Protein AF-A0A1Y2DL91-F1 (afdb_monomer)

Structure (mmCIF, N/CA/C/O backbone):
data_AF-A0A1Y2DL91-F1
#
_entry.id   AF-A0A1Y2DL91-F1
#
loop_
_atom_site.group_PDB
_atom_site.id
_atom_site.type_symbol
_atom_site.label_atom_id
_atom_site.label_alt_id
_atom_site.label_comp_id
_atom_site.label_asym_id
_atom_site.label_entity_id
_atom_site.label_seq_id
_atom_site.pdbx_PDB_ins_code
_atom_site.Cartn_x
_atom_site.Cartn_y
_atom_site.Cartn_z
_atom_site.occupancy
_atom_site.B_iso_or_equiv
_atom_site.auth_seq_id
_atom_site.auth_comp_id
_atom_site.auth_asym_id
_atom_site.auth_atom_id
_atom_site.pdbx_PDB_model_num
ATOM 1 N N . ARG A 1 1 ? 2.041 -2.198 21.300 1.00 50.66 1 ARG A N 1
ATOM 2 C CA . ARG A 1 1 ? 2.920 -1.100 20.834 1.00 50.66 1 ARG A CA 1
ATOM 3 C C . ARG A 1 1 ? 2.963 -1.163 19.315 1.00 50.66 1 ARG A C 1
ATOM 5 O O . ARG A 1 1 ? 3.076 -2.269 18.805 1.00 50.66 1 ARG A O 1
ATOM 12 N N . ASN A 1 2 ? 2.816 -0.029 18.627 1.00 57.84 2 ASN A N 1
ATOM 13 C CA . ASN A 1 2 ? 2.826 0.044 17.164 1.00 57.84 2 ASN A CA 1
ATOM 14 C C . ASN A 1 2 ? 4.163 -0.472 16.598 1.00 57.84 2 ASN A C 1
ATOM 16 O O . ASN A 1 2 ? 5.219 0.070 16.926 1.00 57.84 2 ASN A O 1
ATOM 20 N N . ASP A 1 3 ? 4.106 -1.529 15.795 1.00 66.31 3 ASP A N 1
ATOM 21 C CA . ASP A 1 3 ? 5.247 -2.226 15.195 1.00 66.31 3 ASP A CA 1
ATOM 22 C C . ASP A 1 3 ? 5.362 -1.988 13.681 1.00 66.31 3 ASP A C 1
ATOM 24 O O . ASP A 1 3 ? 6.167 -2.651 13.027 1.00 66.31 3 ASP A O 1
ATOM 28 N N . LEU A 1 4 ? 4.593 -1.032 13.141 1.00 67.69 4 LEU A N 1
ATOM 29 C CA . LEU A 1 4 ? 4.659 -0.623 11.740 1.00 67.69 4 LEU A CA 1
ATOM 30 C C . LEU A 1 4 ? 6.054 -0.108 11.388 1.00 67.69 4 LEU A C 1
ATOM 32 O O . LEU A 1 4 ? 6.533 0.891 11.946 1.00 67.69 4 LEU A O 1
ATOM 36 N N . MET A 1 5 ? 6.694 -0.770 10.426 1.00 74.69 5 MET A N 1
ATOM 37 C CA . MET A 1 5 ? 7.968 -0.313 9.890 1.00 74.69 5 MET A CA 1
ATOM 38 C C . MET A 1 5 ? 7.813 1.035 9.172 1.00 74.69 5 MET A C 1
ATOM 40 O O . MET A 1 5 ? 6.926 1.233 8.344 1.00 74.69 5 MET A O 1
ATOM 44 N N . MET A 1 6 ? 8.731 1.968 9.453 1.00 71.00 6 MET A N 1
ATOM 45 C CA . MET A 1 6 ? 8.774 3.284 8.790 1.00 71.00 6 MET A CA 1
ATOM 46 C C . MET A 1 6 ? 8.876 3.155 7.268 1.00 71.00 6 MET A C 1
ATOM 48 O O . MET A 1 6 ? 8.308 3.948 6.527 1.00 71.00 6 MET A O 1
ATOM 52 N N . PHE A 1 7 ? 9.596 2.127 6.832 1.00 74.12 7 PHE A N 1
ATOM 53 C CA . PHE A 1 7 ? 9.902 1.856 5.441 1.00 74.12 7 PHE A CA 1
ATOM 54 C C . PHE A 1 7 ? 8.657 1.531 4.598 1.00 74.12 7 PHE A C 1
ATOM 56 O O . PHE A 1 7 ? 8.636 1.839 3.413 1.00 74.12 7 PHE A O 1
ATOM 63 N N . VAL A 1 8 ? 7.586 1.001 5.207 1.00 71.75 8 VAL A N 1
ATOM 64 C CA . VAL A 1 8 ? 6.338 0.657 4.496 1.00 71.75 8 VAL A CA 1
ATOM 65 C C . VAL A 1 8 ? 5.696 1.895 3.854 1.00 71.75 8 VAL A C 1
ATOM 67 O O . VAL A 1 8 ? 5.124 1.809 2.773 1.00 71.75 8 VAL A O 1
ATOM 70 N N . GLY A 1 9 ? 5.871 3.080 4.455 1.00 76.06 9 GLY A N 1
ATOM 71 C CA . GLY A 1 9 ? 5.400 4.347 3.882 1.00 76.06 9 GLY A CA 1
ATOM 72 C C . GLY A 1 9 ? 6.122 4.776 2.599 1.00 76.06 9 GLY A C 1
ATOM 73 O O . GLY A 1 9 ? 5.646 5.680 1.921 1.00 76.06 9 GLY A O 1
ATOM 74 N N . TYR A 1 10 ? 7.243 4.134 2.261 1.00 85.38 10 TYR A N 1
ATOM 75 C CA . TYR A 1 10 ? 8.046 4.416 1.071 1.00 85.38 10 TYR A CA 1
ATOM 76 C C . TYR A 1 10 ? 7.893 3.350 -0.027 1.00 85.38 10 TYR A C 1
ATOM 78 O O . TYR A 1 10 ? 8.549 3.463 -1.058 1.00 85.38 10 TYR A O 1
ATOM 86 N N . LEU A 1 11 ? 7.041 2.328 0.145 1.00 83.94 11 LEU A N 1
ATOM 87 C CA . LEU A 1 11 ? 6.880 1.265 -0.861 1.00 83.94 11 LEU A CA 1
ATOM 88 C C . LEU A 1 11 ? 6.497 1.815 -2.241 1.00 83.94 11 LEU A C 1
ATOM 90 O O . LEU A 1 11 ? 7.082 1.405 -3.239 1.00 83.94 11 LEU A O 1
ATOM 94 N N . GLU A 1 12 ? 5.600 2.802 -2.297 1.00 84.44 12 GLU A N 1
ATOM 95 C CA . GLU A 1 12 ? 5.218 3.447 -3.561 1.00 84.44 12 GLU A CA 1
ATOM 96 C C . GLU A 1 12 ? 6.397 4.139 -4.253 1.00 84.44 12 GLU A C 1
ATOM 98 O O . GLU A 1 12 ? 6.516 4.082 -5.474 1.00 84.44 12 GLU A O 1
ATOM 103 N N . PHE A 1 13 ? 7.302 4.747 -3.478 1.00 88.62 13 PHE A N 1
ATOM 104 C CA . PHE A 1 13 ? 8.508 5.360 -4.025 1.00 88.62 13 PHE A CA 1
ATOM 105 C C . PHE A 1 13 ? 9.402 4.309 -4.680 1.00 88.62 13 PHE A C 1
ATOM 107 O O . PHE A 1 13 ? 9.830 4.505 -5.811 1.00 88.62 13 PHE A O 1
ATOM 114 N N . PHE A 1 14 ? 9.648 3.183 -4.002 1.00 89.12 14 PHE A N 1
ATOM 115 C CA . PHE A 1 14 ? 10.497 2.121 -4.546 1.00 89.12 14 PHE A CA 1
ATOM 116 C C . PHE A 1 14 ? 9.890 1.452 -5.776 1.00 89.12 14 PHE A C 1
ATOM 118 O O . PHE A 1 14 ? 10.625 1.114 -6.698 1.00 89.12 14 PHE A O 1
ATOM 125 N N . HIS A 1 15 ? 8.566 1.309 -5.820 1.00 85.88 15 HIS A N 1
ATOM 126 C CA . HIS A 1 15 ? 7.869 0.817 -7.006 1.00 85.88 15 HIS A CA 1
ATOM 127 C C . HIS A 1 15 ? 8.008 1.766 -8.195 1.00 85.88 15 HIS A C 1
ATOM 129 O O . HIS A 1 15 ? 8.276 1.312 -9.300 1.00 85.88 15 HIS A O 1
ATOM 135 N N . ALA A 1 16 ? 7.902 3.078 -7.967 1.00 88.94 16 ALA A N 1
ATOM 136 C CA . ALA A 1 16 ? 8.029 4.085 -9.018 1.00 88.94 16 ALA A CA 1
ATOM 137 C C . ALA A 1 16 ? 9.451 4.196 -9.611 1.00 88.94 16 ALA A C 1
ATOM 139 O O . ALA A 1 16 ? 9.656 4.910 -10.595 1.00 88.94 16 ALA A O 1
ATOM 140 N N . LEU A 1 17 ? 10.449 3.505 -9.044 1.00 88.50 17 LEU A N 1
ATOM 141 C CA . LEU A 1 17 ? 11.809 3.463 -9.593 1.00 88.50 17 LEU A CA 1
ATOM 142 C C . LEU A 1 17 ? 11.937 2.586 -10.848 1.00 88.50 17 LEU A C 1
ATOM 144 O O . LEU A 1 17 ? 13.013 2.539 -11.443 1.00 88.50 17 LEU A O 1
ATOM 148 N N . ASP A 1 18 ? 10.858 1.936 -11.284 1.00 86.75 18 ASP A N 1
ATOM 149 C CA . ASP A 1 18 ? 10.764 1.282 -12.592 1.00 86.75 18 ASP A CA 1
ATOM 150 C C . ASP A 1 18 ? 10.668 2.277 -13.767 1.00 86.75 18 ASP A C 1
ATOM 152 O O . ASP A 1 18 ? 10.756 1.877 -14.927 1.00 86.75 18 ASP A O 1
ATOM 156 N N . PHE A 1 19 ? 10.570 3.583 -13.481 1.00 87.62 19 PHE A N 1
ATOM 157 C CA . PHE A 1 19 ? 10.549 4.678 -14.458 1.00 87.62 19 PHE A CA 1
ATOM 158 C C . PHE A 1 19 ? 11.508 4.516 -15.642 1.00 87.62 19 PHE A C 1
ATOM 160 O O . PHE A 1 19 ? 11.059 4.630 -16.787 1.00 87.62 19 PHE A O 1
ATOM 167 N N . PRO A 1 20 ? 12.804 4.215 -15.441 1.00 84.38 20 PRO A N 1
ATOM 168 C CA . PRO A 1 20 ? 13.727 4.085 -16.560 1.00 84.38 20 PRO A CA 1
ATOM 169 C C . PRO A 1 20 ? 13.371 2.909 -17.486 1.00 84.38 20 PRO A C 1
ATOM 171 O O . PRO A 1 20 ? 13.605 3.003 -18.689 1.00 84.38 20 PRO A O 1
ATOM 174 N N . ALA A 1 21 ? 12.781 1.834 -16.947 1.00 82.81 21 ALA A N 1
ATOM 175 C CA . ALA A 1 21 ? 12.357 0.659 -17.708 1.00 82.81 21 ALA A CA 1
ATOM 176 C C . ALA A 1 21 ? 11.058 0.880 -18.496 1.00 82.81 21 ALA A C 1
ATOM 178 O O . ALA A 1 21 ? 10.844 0.207 -19.501 1.00 82.81 21 ALA A O 1
ATOM 179 N N . ASN A 1 22 ? 10.221 1.834 -18.088 1.00 84.69 22 ASN A N 1
ATOM 180 C CA . ASN A 1 22 ? 8.987 2.154 -18.809 1.00 84.69 22 ASN A CA 1
ATOM 181 C C . ASN A 1 22 ? 9.158 3.354 -19.762 1.00 84.69 22 ASN A C 1
ATOM 183 O O . ASN A 1 22 ? 8.471 3.431 -20.777 1.00 84.69 22 ASN A O 1
ATOM 187 N N . VAL A 1 23 ? 10.082 4.283 -19.476 1.00 84.25 23 VAL A N 1
ATOM 188 C CA . VAL A 1 23 ? 10.239 5.539 -20.242 1.00 84.25 23 VAL A CA 1
ATOM 189 C C . VAL A 1 23 ? 11.463 5.552 -21.155 1.00 84.25 23 VAL A C 1
ATOM 191 O O . VAL A 1 23 ? 11.404 6.126 -22.240 1.00 84.25 23 VAL A O 1
ATOM 194 N N . TRP A 1 24 ? 12.570 4.927 -20.750 1.00 83.31 24 TRP A N 1
ATOM 195 C CA . TRP A 1 24 ? 13.844 4.972 -21.484 1.00 83.31 24 TRP A CA 1
ATOM 196 C C . TRP A 1 24 ? 14.298 3.607 -22.002 1.00 83.31 24 TRP A C 1
ATOM 198 O O . TRP A 1 24 ? 15.481 3.405 -22.288 1.00 83.31 24 TRP A O 1
ATOM 208 N N . ASN A 1 25 ? 13.356 2.680 -22.160 1.00 79.06 25 ASN A N 1
ATOM 209 C CA . ASN A 1 25 ? 13.591 1.341 -22.691 1.00 79.06 25 ASN A CA 1
ATOM 210 C C . ASN A 1 25 ? 13.655 1.346 -24.228 1.00 79.06 25 ASN A C 1
ATOM 212 O O . ASN A 1 25 ? 12.879 0.695 -24.925 1.00 79.06 25 ASN A O 1
ATOM 216 N N . GLU A 1 26 ? 14.578 2.153 -24.747 1.00 81.62 26 GLU A N 1
ATOM 217 C CA . GLU A 1 26 ? 15.001 2.155 -26.146 1.00 81.62 26 GLU A CA 1
ATOM 218 C C . GLU A 1 26 ? 16.089 1.089 -26.331 1.00 81.62 26 GLU A C 1
ATOM 220 O O . GLU A 1 26 ? 16.921 0.896 -25.446 1.00 81.62 26 GLU A O 1
ATOM 225 N N . VAL A 1 27 ? 16.117 0.402 -27.477 1.00 78.25 27 VAL A N 1
ATOM 226 C CA . VAL A 1 27 ? 17.172 -0.574 -27.793 1.00 78.25 27 VAL A CA 1
ATOM 227 C C . VAL A 1 27 ? 18.174 0.064 -28.763 1.00 78.25 27 VAL A C 1
ATOM 229 O O . VAL A 1 27 ? 17.764 0.473 -29.849 1.00 78.25 27 VAL A O 1
ATOM 232 N N . PRO A 1 28 ? 19.479 0.123 -28.433 1.00 80.00 28 PRO A N 1
ATOM 233 C CA . PRO A 1 28 ? 20.113 -0.330 -27.190 1.00 80.00 28 PRO A CA 1
ATOM 234 C C . PRO A 1 28 ? 19.866 0.617 -26.002 1.00 80.00 28 PRO A C 1
ATOM 236 O O . PRO A 1 28 ? 19.864 1.839 -26.155 1.00 80.00 28 PRO A O 1
ATOM 239 N N . VAL A 1 29 ? 19.737 0.046 -24.798 1.00 83.50 29 VAL A N 1
ATOM 240 C CA . VAL A 1 29 ? 19.454 0.813 -23.574 1.00 83.50 29 VAL A CA 1
ATOM 241 C C . VAL A 1 29 ? 20.620 1.748 -23.254 1.00 83.50 29 VAL A C 1
ATOM 243 O O . VAL A 1 29 ? 21.780 1.333 -23.174 1.00 83.50 29 VAL A O 1
ATOM 246 N N . LYS A 1 30 ? 20.314 3.029 -23.029 1.00 87.88 30 LYS A N 1
ATOM 247 C CA . LYS A 1 30 ? 21.313 4.044 -22.662 1.00 87.88 30 LYS A CA 1
ATOM 248 C C . LYS A 1 30 ? 21.962 3.676 -21.321 1.00 87.88 30 LYS A C 1
ATOM 250 O O . LYS A 1 30 ? 21.273 3.318 -20.369 1.00 87.88 30 LYS A O 1
ATOM 255 N N . LYS A 1 31 ? 23.290 3.821 -21.205 1.00 88.62 31 LYS A N 1
ATOM 256 C CA . LYS A 1 31 ? 24.060 3.413 -20.005 1.00 88.62 31 LYS A CA 1
ATOM 257 C C . LYS A 1 31 ? 23.535 4.023 -18.698 1.00 88.62 31 LYS A C 1
ATOM 259 O O . LYS A 1 31 ? 23.500 3.341 -17.679 1.00 88.62 31 LYS A O 1
ATOM 264 N N . PHE A 1 32 ? 23.108 5.288 -18.722 1.00 90.44 32 PHE A N 1
ATOM 265 C CA . PHE A 1 32 ? 22.547 5.934 -17.531 1.00 90.44 32 PHE A CA 1
ATOM 266 C C . PHE A 1 32 ? 21.192 5.324 -17.131 1.00 90.44 32 PHE A C 1
ATOM 268 O O . PHE A 1 32 ? 20.949 5.119 -15.946 1.00 90.44 32 PHE A O 1
ATOM 275 N N . ALA A 1 33 ? 20.335 4.983 -18.103 1.00 88.88 33 ALA A N 1
ATOM 276 C CA . ALA A 1 33 ? 19.049 4.339 -17.849 1.00 88.88 33 ALA A CA 1
ATOM 277 C C . ALA A 1 33 ? 19.273 2.947 -17.256 1.00 88.88 33 ALA A C 1
ATOM 279 O O . ALA A 1 33 ? 18.687 2.621 -16.233 1.00 88.88 33 ALA A O 1
ATOM 280 N N . MET A 1 34 ? 20.223 2.189 -17.809 1.00 89.25 34 MET A N 1
ATOM 281 C CA . MET A 1 34 ? 20.638 0.894 -17.271 1.00 89.25 34 MET A CA 1
ATOM 282 C C . MET A 1 34 ? 21.079 0.982 -15.803 1.00 89.25 34 MET A C 1
ATOM 284 O O . MET A 1 34 ? 20.626 0.186 -14.985 1.00 89.25 34 MET A O 1
ATOM 288 N N . ALA A 1 35 ? 21.909 1.968 -15.441 1.00 92.06 35 ALA A N 1
ATOM 289 C CA . ALA A 1 35 ? 22.320 2.169 -14.051 1.00 92.06 35 ALA A CA 1
ATOM 290 C C . ALA A 1 35 ? 21.116 2.435 -13.127 1.00 92.06 35 ALA A C 1
ATOM 292 O O . ALA A 1 35 ? 21.018 1.841 -12.053 1.00 92.06 35 ALA A O 1
ATOM 293 N N . LEU A 1 36 ? 20.167 3.270 -13.563 1.00 91.94 36 LEU A N 1
ATOM 294 C CA . LEU A 1 36 ? 18.947 3.549 -12.803 1.00 91.94 36 LEU A CA 1
ATOM 295 C C 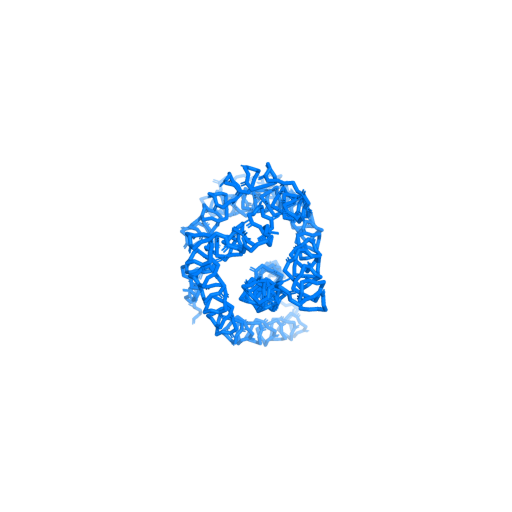. LEU A 1 36 ? 18.029 2.322 -12.690 1.00 91.94 36 LEU A C 1
ATOM 297 O O . LEU A 1 36 ? 17.447 2.115 -11.632 1.00 91.94 36 LEU A O 1
ATOM 301 N N . MET A 1 37 ? 17.935 1.485 -13.726 1.00 91.31 37 MET A N 1
ATOM 302 C CA . MET A 1 37 ? 17.151 0.239 -13.708 1.00 91.31 37 MET A CA 1
ATOM 303 C C . MET A 1 37 ? 17.716 -0.766 -12.707 1.00 91.31 37 MET A C 1
ATOM 305 O O . MET A 1 37 ? 16.958 -1.376 -11.958 1.00 91.31 37 MET A O 1
ATOM 309 N N . ILE A 1 38 ? 19.046 -0.910 -12.653 1.00 93.31 38 ILE A N 1
ATOM 310 C CA . ILE A 1 38 ? 19.711 -1.784 -11.676 1.00 93.31 38 ILE A CA 1
ATOM 311 C C . ILE A 1 38 ? 19.387 -1.314 -10.259 1.00 93.31 38 ILE A C 1
ATOM 313 O O . ILE A 1 38 ? 18.956 -2.112 -9.427 1.00 93.31 38 ILE A O 1
ATOM 317 N N . VAL A 1 39 ? 19.564 -0.018 -9.988 1.00 93.69 39 VAL A N 1
ATOM 318 C CA . VAL A 1 39 ? 19.304 0.555 -8.662 1.00 93.69 39 VAL A CA 1
ATOM 319 C C . VAL A 1 39 ? 17.824 0.434 -8.302 1.00 93.69 39 VAL A C 1
ATOM 321 O O . VAL A 1 39 ? 17.498 -0.095 -7.242 1.00 93.69 39 VAL A O 1
ATOM 324 N N . GLY A 1 40 ? 16.929 0.864 -9.191 1.00 91.50 40 GLY A N 1
ATOM 325 C CA . GLY A 1 40 ? 15.486 0.847 -8.975 1.00 91.50 40 GLY A CA 1
ATOM 326 C C . GLY A 1 40 ? 14.935 -0.557 -8.770 1.00 91.50 40 GLY A C 1
ATOM 327 O O . GLY A 1 40 ? 14.266 -0.814 -7.771 1.00 91.50 40 GLY A O 1
ATOM 328 N N . GLY A 1 41 ? 15.294 -1.494 -9.650 1.00 91.62 41 GLY A N 1
ATOM 329 C CA . GLY A 1 41 ? 14.854 -2.882 -9.546 1.00 91.62 41 GLY A CA 1
ATOM 330 C C . GLY A 1 41 ? 15.369 -3.576 -8.284 1.00 91.62 41 GLY A C 1
ATOM 331 O O . GLY A 1 41 ? 14.609 -4.268 -7.607 1.00 91.62 41 GLY A O 1
ATOM 332 N N . THR A 1 42 ? 16.627 -3.330 -7.905 1.00 93.94 42 THR A N 1
ATOM 333 C CA . THR A 1 42 ? 17.202 -3.876 -6.663 1.00 93.94 42 THR A CA 1
ATOM 334 C C . THR A 1 42 ? 16.501 -3.312 -5.429 1.00 93.94 42 THR A C 1
ATOM 336 O O . THR A 1 42 ? 16.159 -4.064 -4.515 1.00 93.94 42 THR A O 1
ATOM 339 N N . LEU A 1 43 ? 16.251 -1.999 -5.400 1.00 93.69 43 LEU A N 1
ATOM 340 C CA . LEU A 1 43 ? 15.545 -1.356 -4.296 1.00 93.69 43 LEU A CA 1
ATOM 341 C C . LEU A 1 43 ? 14.093 -1.832 -4.190 1.00 93.69 43 LEU A C 1
ATOM 343 O O . LEU A 1 43 ? 13.638 -2.072 -3.077 1.00 93.69 43 LEU A O 1
ATOM 347 N N . ALA A 1 44 ? 13.392 -2.038 -5.308 1.00 91.94 44 ALA A N 1
ATOM 348 C CA . ALA A 1 44 ? 12.035 -2.587 -5.318 1.00 91.94 44 ALA A CA 1
ATOM 349 C C . ALA A 1 44 ? 11.985 -4.014 -4.740 1.00 91.94 44 ALA A C 1
ATOM 351 O O . ALA A 1 44 ? 11.133 -4.317 -3.900 1.00 91.94 44 ALA A O 1
ATOM 352 N N . ILE A 1 45 ? 12.937 -4.879 -5.106 1.00 93.44 45 ILE A N 1
ATOM 353 C CA . ILE A 1 45 ? 13.033 -6.241 -4.554 1.00 93.44 45 ILE A CA 1
ATOM 354 C C . ILE A 1 45 ? 13.368 -6.198 -3.059 1.00 93.44 45 ILE A C 1
ATOM 356 O O . ILE A 1 45 ? 12.719 -6.873 -2.260 1.00 93.44 45 ILE A O 1
ATOM 360 N N . LEU A 1 46 ? 14.341 -5.377 -2.650 1.00 93.44 46 LEU A N 1
ATOM 361 C CA . LEU A 1 46 ? 14.700 -5.218 -1.239 1.00 93.44 46 LEU A CA 1
ATOM 362 C C . LEU A 1 46 ? 13.511 -4.703 -0.419 1.00 93.44 46 LEU A C 1
ATOM 364 O O . LEU A 1 46 ? 13.229 -5.214 0.666 1.00 93.44 46 LEU A O 1
ATOM 368 N N . ALA A 1 47 ? 12.794 -3.719 -0.959 1.00 91.00 47 ALA A N 1
ATOM 369 C CA . ALA A 1 47 ? 11.603 -3.158 -0.351 1.00 91.00 47 ALA A CA 1
ATOM 370 C C . ALA A 1 47 ? 10.507 -4.211 -0.166 1.00 91.00 47 ALA A C 1
ATOM 372 O O . ALA A 1 47 ? 9.899 -4.295 0.901 1.00 91.00 47 ALA A O 1
ATOM 373 N N . SER A 1 48 ? 10.328 -5.066 -1.170 1.00 92.44 48 SER A N 1
ATOM 374 C CA . SER A 1 48 ? 9.401 -6.195 -1.129 1.00 92.44 48 SER A CA 1
ATOM 375 C C . SER A 1 48 ? 9.777 -7.196 -0.039 1.00 92.44 48 SER A C 1
ATOM 377 O O . SER A 1 48 ? 8.923 -7.608 0.741 1.00 92.44 48 SER A O 1
ATOM 379 N N . CYS A 1 49 ? 11.062 -7.541 0.094 1.00 92.50 49 CYS A N 1
ATOM 380 C CA . CYS A 1 49 ? 11.539 -8.400 1.180 1.00 92.50 49 CYS A CA 1
ATOM 381 C C . CYS A 1 49 ? 11.200 -7.817 2.559 1.00 92.50 49 CYS A C 1
ATOM 383 O O . CYS A 1 49 ? 10.737 -8.544 3.439 1.00 92.50 49 CYS A O 1
ATOM 385 N N . LEU A 1 50 ? 11.387 -6.508 2.749 1.00 91.06 50 LEU A N 1
ATOM 386 C CA . LEU A 1 50 ? 11.015 -5.831 3.993 1.00 91.06 50 LEU A CA 1
ATOM 387 C C . LEU A 1 50 ? 9.498 -5.836 4.222 1.00 91.06 50 LEU A C 1
ATOM 389 O O . LEU A 1 50 ? 9.071 -6.071 5.353 1.00 91.06 50 LEU A O 1
ATOM 393 N N . ALA A 1 51 ? 8.696 -5.664 3.167 1.00 90.56 51 ALA A N 1
ATOM 394 C CA . ALA A 1 51 ? 7.243 -5.800 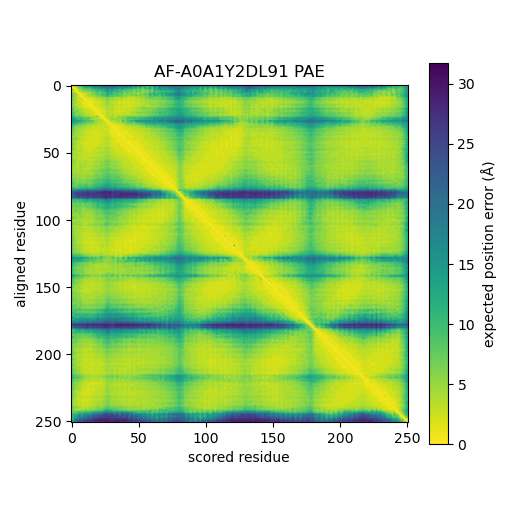3.236 1.00 90.56 51 ALA A CA 1
ATOM 395 C C . ALA A 1 51 ? 6.838 -7.208 3.702 1.00 90.56 51 ALA A C 1
ATOM 397 O O . ALA A 1 51 ? 6.046 -7.337 4.626 1.00 90.56 51 ALA A O 1
ATOM 398 N N . PHE A 1 52 ? 7.459 -8.279 3.194 1.00 92.31 52 PHE A N 1
ATOM 399 C CA . PHE A 1 52 ? 7.185 -9.643 3.678 1.00 92.31 52 PHE A CA 1
ATOM 400 C C . PHE A 1 52 ? 7.584 -9.869 5.144 1.00 92.31 52 PHE A C 1
ATOM 402 O O . PHE A 1 52 ? 6.965 -10.676 5.848 1.00 92.31 52 PHE A O 1
ATOM 409 N N . VAL A 1 53 ? 8.598 -9.160 5.644 1.00 91.00 53 VAL A N 1
ATOM 410 C CA . VAL A 1 53 ? 8.925 -9.183 7.075 1.00 91.00 53 VAL A CA 1
ATOM 411 C C . VAL A 1 53 ? 7.847 -8.460 7.891 1.00 91.00 53 VAL A C 1
ATOM 413 O O . VAL A 1 53 ? 7.451 -8.985 8.938 1.00 91.00 53 VAL A O 1
ATOM 416 N N . ASP A 1 54 ? 7.350 -7.303 7.435 1.00 89.44 54 ASP A N 1
ATOM 417 C CA . ASP A 1 54 ? 6.234 -6.600 8.093 1.00 89.44 54 ASP A CA 1
ATOM 418 C C . ASP A 1 54 ? 4.940 -7.423 8.034 1.00 89.44 54 ASP A C 1
ATOM 420 O O . ASP A 1 54 ? 4.298 -7.593 9.068 1.00 89.44 54 ASP A O 1
ATOM 424 N N . LEU A 1 55 ? 4.661 -8.096 6.911 1.00 90.75 55 LEU A N 1
ATOM 425 C CA . LEU A 1 55 ? 3.550 -9.036 6.735 1.00 90.75 55 LEU A CA 1
ATOM 426 C C . LEU A 1 55 ? 3.529 -10.103 7.831 1.00 90.75 55 LEU A C 1
ATOM 428 O O . LEU A 1 55 ? 2.485 -10.441 8.389 1.00 90.75 55 LEU A O 1
ATOM 432 N N . ARG A 1 56 ? 4.697 -10.658 8.172 1.00 90.69 56 ARG A N 1
ATOM 433 C CA . ARG A 1 56 ? 4.796 -11.680 9.220 1.00 90.69 56 ARG A CA 1
ATOM 434 C C . ARG A 1 56 ? 4.469 -11.108 10.603 1.00 90.69 56 ARG A C 1
ATOM 436 O O . ARG A 1 56 ? 3.894 -11.816 11.435 1.00 90.69 56 ARG A O 1
ATOM 443 N N . ARG A 1 57 ? 4.824 -9.845 10.859 1.00 89.06 57 ARG A N 1
ATOM 444 C CA . ARG A 1 57 ? 4.514 -9.136 12.113 1.00 89.06 57 ARG A CA 1
ATOM 445 C C . ARG A 1 57 ? 3.033 -8.781 12.186 1.00 89.06 57 ARG A C 1
ATOM 447 O O . ARG A 1 57 ? 2.382 -9.130 13.172 1.00 89.06 57 ARG A O 1
ATOM 454 N N . SER A 1 58 ? 2.488 -8.205 11.119 1.00 88.44 58 SER A N 1
ATOM 455 C CA . SER A 1 58 ? 1.075 -7.844 11.030 1.00 88.44 58 SER A CA 1
ATOM 456 C C . SER A 1 58 ? 0.175 -9.077 11.109 1.00 88.44 58 SER A C 1
ATOM 458 O O . SER A 1 58 ? -0.824 -9.077 11.827 1.00 88.44 58 SER A O 1
ATOM 460 N N . TRP A 1 59 ? 0.590 -10.209 10.536 1.00 90.31 59 TRP A N 1
ATOM 461 C CA . TRP A 1 59 ? -0.119 -11.479 10.702 1.00 90.31 59 TRP A CA 1
ATOM 462 C C . TRP A 1 59 ? -0.171 -11.966 12.156 1.00 90.31 59 TRP A C 1
ATOM 464 O O . TRP A 1 59 ? -1.192 -12.496 12.605 1.00 90.31 59 TRP A O 1
ATOM 474 N N . ARG A 1 60 ? 0.904 -11.768 12.932 1.00 90.38 60 ARG A N 1
ATOM 475 C CA . ARG A 1 60 ? 0.896 -12.078 14.370 1.00 90.38 60 ARG A CA 1
ATOM 476 C C . ARG A 1 60 ? -0.103 -11.190 15.110 1.00 90.38 60 ARG A C 1
ATOM 478 O O . ARG A 1 60 ? -0.845 -11.692 15.950 1.00 90.38 60 ARG A O 1
ATOM 485 N N . ASN A 1 61 ? -0.168 -9.906 14.770 1.00 89.19 61 ASN A N 1
ATOM 486 C CA . ASN A 1 61 ? -1.141 -8.984 15.352 1.00 89.19 61 ASN A CA 1
ATOM 487 C C . ASN A 1 61 ? -2.580 -9.375 14.998 1.00 89.19 61 ASN A C 1
ATOM 489 O O . ASN A 1 61 ? -3.432 -9.381 15.882 1.00 89.19 61 ASN A O 1
ATOM 493 N N . VAL A 1 62 ? -2.839 -9.790 13.754 1.00 90.00 62 VAL A N 1
ATOM 494 C CA . VAL A 1 62 ? -4.146 -10.317 13.329 1.00 90.00 62 VAL A CA 1
ATOM 495 C C . VAL A 1 62 ? -4.554 -11.533 14.160 1.00 90.00 62 VAL A C 1
ATOM 497 O O . VAL A 1 62 ? -5.710 -11.620 14.573 1.00 90.00 62 VAL A O 1
ATOM 500 N N . ARG A 1 63 ? -3.632 -12.465 14.438 1.00 92.06 63 ARG A N 1
ATOM 501 C CA . ARG A 1 63 ? -3.914 -13.628 15.301 1.00 92.06 63 ARG A CA 1
ATOM 502 C C . ARG A 1 63 ? -4.296 -13.201 16.715 1.00 92.06 63 ARG A C 1
ATOM 504 O O . ARG A 1 63 ? -5.361 -13.591 17.181 1.00 92.06 63 ARG A O 1
ATOM 511 N N . LEU A 1 64 ? -3.504 -12.321 17.329 1.00 89.44 64 LEU A N 1
ATOM 512 C CA . LEU A 1 64 ? -3.788 -11.791 18.667 1.00 89.44 64 LEU A CA 1
ATOM 513 C C . LEU A 1 64 ? -5.147 -11.075 18.728 1.00 89.44 64 LEU A C 1
ATOM 515 O O . LEU A 1 64 ? -5.922 -11.289 19.652 1.00 89.44 64 LEU A O 1
ATOM 519 N N . LEU A 1 65 ? -5.476 -10.267 17.716 1.00 88.94 65 LEU A N 1
ATOM 520 C CA . LEU A 1 65 ? -6.760 -9.564 17.647 1.00 88.94 65 LEU A CA 1
ATOM 521 C C . LEU A 1 65 ? -7.939 -10.528 17.465 1.00 88.94 65 LEU A C 1
ATOM 523 O O . LEU A 1 65 ? -9.027 -10.270 17.979 1.00 88.94 65 LEU A O 1
ATOM 527 N N . ARG A 1 66 ? -7.746 -11.646 16.755 1.00 91.38 66 ARG A N 1
ATOM 528 C CA . ARG A 1 66 ? -8.765 -12.701 16.630 1.00 91.38 66 ARG A CA 1
ATOM 529 C C . ARG A 1 66 ? -8.977 -13.450 17.943 1.00 91.38 66 ARG A C 1
ATOM 531 O O . ARG A 1 66 ? -10.128 -13.731 18.272 1.00 91.38 66 ARG A O 1
ATOM 538 N N . GLU A 1 67 ? -7.910 -13.742 18.679 1.00 91.19 67 GLU A N 1
ATOM 539 C CA . GLU A 1 67 ? -7.975 -14.364 20.009 1.00 91.19 67 GLU A CA 1
ATOM 540 C C . GLU A 1 67 ? -8.698 -13.453 21.007 1.00 91.19 67 GLU A C 1
ATOM 542 O O . GLU A 1 67 ? -9.667 -13.875 21.637 1.00 91.19 67 GLU A O 1
ATOM 547 N N . GLU A 1 68 ? -8.322 -12.172 21.064 1.00 88.50 68 GLU A N 1
ATOM 548 C CA . GLU A 1 68 ? -9.010 -11.162 21.874 1.00 88.50 68 GLU A CA 1
ATOM 549 C C . GLU A 1 68 ? -10.496 -11.068 21.502 1.00 88.50 68 GLU A C 1
ATOM 551 O O . GLU A 1 68 ? -11.370 -11.023 22.366 1.00 88.50 68 GLU A O 1
ATOM 556 N N . ARG A 1 69 ? -10.822 -11.117 20.206 1.00 88.88 69 ARG A N 1
ATOM 557 C CA . ARG A 1 69 ? -12.216 -11.097 19.757 1.00 88.88 69 ARG A CA 1
ATOM 558 C C . ARG A 1 69 ? -13.003 -12.319 20.213 1.00 88.88 69 ARG A C 1
ATOM 560 O O . ARG A 1 69 ? -14.187 -12.187 20.532 1.00 88.88 69 ARG A O 1
ATOM 567 N N . ALA A 1 70 ? -12.388 -13.498 20.181 1.00 89.56 70 ALA A N 1
ATOM 568 C CA . ALA A 1 70 ? -13.008 -14.726 20.657 1.00 89.56 70 ALA A CA 1
ATOM 569 C C . ALA A 1 70 ? -13.267 -14.647 22.167 1.00 89.56 70 ALA A C 1
ATOM 571 O O . ALA A 1 70 ? -14.377 -14.951 22.603 1.00 89.56 70 ALA A O 1
ATOM 572 N N . PHE A 1 71 ? -12.297 -14.136 22.931 1.00 88.44 71 PHE A N 1
ATOM 573 C CA . PHE A 1 71 ? -12.441 -13.875 24.361 1.00 88.44 71 PHE A CA 1
ATOM 574 C C . PHE A 1 71 ? -13.585 -12.892 24.651 1.00 88.44 71 PHE A C 1
ATOM 576 O O . PHE A 1 71 ? -14.508 -13.228 25.387 1.00 88.44 71 PHE A O 1
ATOM 583 N N . LEU A 1 72 ? -13.607 -11.728 23.989 1.00 85.62 72 LEU A N 1
ATOM 584 C CA . LEU A 1 72 ? -14.669 -10.728 24.157 1.00 85.62 72 LEU A CA 1
ATOM 585 C C . LEU A 1 72 ? -16.056 -11.285 23.809 1.00 85.62 72 LEU A C 1
ATOM 587 O O . LEU A 1 72 ? -17.032 -10.980 24.486 1.00 85.62 72 LEU A O 1
ATOM 591 N N . ARG A 1 73 ? -16.168 -12.114 22.761 1.00 86.94 73 ARG A N 1
ATOM 592 C CA . ARG A 1 73 ? -17.434 -12.781 22.407 1.00 86.94 73 ARG A CA 1
ATOM 593 C C . ARG A 1 73 ? -17.885 -13.767 23.479 1.00 86.94 73 ARG A C 1
ATOM 595 O O . ARG A 1 73 ? -19.071 -13.794 23.791 1.00 86.94 73 ARG A O 1
ATOM 602 N N . ALA A 1 74 ? -16.961 -14.558 24.019 1.00 87.62 74 ALA A N 1
ATOM 603 C CA . ALA A 1 74 ? -17.265 -15.499 25.088 1.00 87.62 74 ALA A CA 1
ATOM 604 C C . ALA A 1 74 ? -17.709 -14.769 26.364 1.00 87.62 74 ALA A C 1
ATOM 606 O O . ALA A 1 74 ? -18.659 -15.205 27.004 1.00 87.62 74 ALA A O 1
ATOM 607 N N . GLU A 1 75 ? -17.076 -13.643 26.695 1.00 85.19 75 GLU A N 1
ATOM 608 C CA . GLU A 1 75 ? -17.407 -12.860 27.888 1.00 85.19 75 GLU A CA 1
ATOM 609 C C . GLU A 1 75 ? -18.764 -12.154 27.771 1.00 85.19 75 GLU A C 1
ATOM 611 O O . GLU A 1 75 ? -19.558 -12.177 28.712 1.00 85.19 75 GLU A O 1
ATOM 616 N N . ILE A 1 76 ? -19.079 -11.604 26.589 1.00 82.12 76 ILE A N 1
ATOM 617 C CA . ILE A 1 76 ? -20.410 -11.050 26.280 1.00 82.12 76 ILE A CA 1
ATOM 618 C C . ILE A 1 76 ? -21.487 -12.135 26.402 1.00 82.12 76 ILE A C 1
ATOM 620 O O . ILE A 1 76 ? -22.556 -11.868 26.935 1.00 82.12 76 ILE A O 1
ATOM 624 N N . ALA A 1 77 ? -21.212 -13.356 25.931 1.00 83.50 77 ALA A N 1
ATOM 625 C CA . ALA A 1 77 ? -22.166 -14.462 26.007 1.00 83.50 77 ALA A CA 1
ATOM 626 C C . ALA A 1 77 ? -22.375 -14.987 27.439 1.00 83.50 77 ALA A C 1
ATOM 628 O O . ALA A 1 77 ? -23.462 -15.455 27.757 1.00 83.50 77 ALA A O 1
ATOM 629 N N . ARG A 1 78 ? -21.350 -14.922 28.301 1.00 82.25 78 ARG A N 1
ATOM 630 C CA . ARG A 1 78 ? -21.443 -15.342 29.712 1.00 82.25 78 ARG A CA 1
ATOM 631 C C . ARG A 1 78 ? -22.112 -14.312 30.608 1.00 82.25 78 ARG A C 1
ATOM 633 O O . ARG A 1 78 ? -22.578 -14.664 31.689 1.00 82.25 78 ARG A O 1
ATOM 640 N N . THR A 1 79 ? -22.119 -13.050 30.199 1.00 71.69 79 THR A N 1
ATOM 641 C CA . THR A 1 79 ? -22.492 -11.967 31.093 1.00 71.69 79 THR A CA 1
ATOM 642 C C . THR A 1 79 ? -23.858 -11.373 30.762 1.00 71.69 79 THR A C 1
ATOM 644 O O . THR A 1 79 ? -23.984 -10.566 29.849 1.00 71.69 79 THR A O 1
ATOM 647 N N . GLU A 1 80 ? -24.860 -11.662 31.598 1.00 60.75 80 GLU A N 1
ATOM 648 C CA . GLU A 1 80 ? -26.145 -10.936 31.611 1.00 60.75 80 GLU A CA 1
ATOM 649 C C . GLU A 1 80 ? -26.082 -9.594 32.381 1.00 60.75 80 GLU A C 1
ATOM 651 O O . GLU A 1 80 ? -26.983 -8.770 32.253 1.00 60.75 80 GLU A O 1
ATOM 656 N N . ARG A 1 81 ? -25.035 -9.357 33.200 1.00 52.34 81 ARG A N 1
ATOM 657 C CA . ARG A 1 81 ? -25.009 -8.308 34.254 1.00 52.34 81 ARG A CA 1
ATOM 658 C C . ARG A 1 81 ? -23.982 -7.168 34.116 1.00 52.34 81 ARG A C 1
ATOM 660 O O . ARG A 1 81 ? -24.098 -6.179 34.834 1.00 52.34 81 ARG A O 1
ATOM 667 N N . LEU A 1 82 ? -22.980 -7.262 33.242 1.00 55.22 82 LEU A N 1
ATOM 668 C CA . LEU A 1 82 ? -22.074 -6.143 32.933 1.00 55.22 82 LEU A CA 1
ATOM 669 C C . LEU A 1 82 ? -22.844 -5.113 32.099 1.00 55.22 82 LEU A C 1
ATOM 671 O O . LEU A 1 82 ? -23.686 -5.507 31.289 1.00 55.22 82 LEU A O 1
ATOM 675 N N . PRO A 1 83 ? -22.554 -3.805 32.226 1.00 56.62 83 PRO A N 1
ATOM 676 C CA . PRO A 1 83 ? -23.117 -2.814 31.325 1.00 56.62 83 PRO A CA 1
ATOM 677 C C . PRO A 1 83 ? -22.675 -3.173 29.904 1.00 56.62 83 PRO A C 1
ATOM 679 O O . PRO A 1 83 ? -21.524 -2.957 29.519 1.00 56.62 83 PRO A O 1
ATOM 682 N N . CYS A 1 84 ? -23.612 -3.747 29.144 1.00 59.59 84 CYS A N 1
ATOM 683 C CA . CYS A 1 84 ? -23.442 -4.320 27.806 1.00 59.59 84 CYS A CA 1
ATOM 684 C C . CYS A 1 84 ? -22.654 -3.382 26.862 1.00 59.59 84 CYS A C 1
ATOM 686 O O . CYS A 1 84 ? -21.925 -3.816 25.975 1.00 59.59 84 CYS A O 1
ATOM 688 N N . ASN A 1 85 ? -22.708 -2.081 27.142 1.00 68.62 85 ASN A N 1
ATOM 689 C CA . ASN A 1 85 ? -22.072 -0.994 26.413 1.00 68.62 85 ASN A CA 1
ATOM 690 C C . ASN A 1 85 ? -20.528 -1.024 26.409 1.00 68.62 85 ASN A C 1
ATOM 692 O O . ASN A 1 85 ? -19.941 -0.680 25.385 1.00 68.62 85 ASN A O 1
ATOM 696 N N . TYR A 1 86 ? -19.846 -1.419 27.498 1.00 72.06 86 TYR A N 1
ATOM 697 C CA . TYR A 1 86 ? -18.368 -1.387 27.537 1.00 72.06 86 TYR A CA 1
ATOM 698 C C . TYR A 1 86 ? -17.752 -2.523 26.715 1.00 72.06 86 TYR A C 1
ATOM 700 O O . TYR A 1 86 ? -16.946 -2.275 25.818 1.00 72.06 86 TYR A O 1
ATOM 708 N N . LEU A 1 87 ? -18.187 -3.765 26.950 1.00 73.50 87 LEU A N 1
ATOM 709 C CA . LEU A 1 87 ? -17.703 -4.922 26.191 1.00 73.50 87 LEU A CA 1
ATOM 710 C C . LEU A 1 87 ? -18.045 -4.808 24.696 1.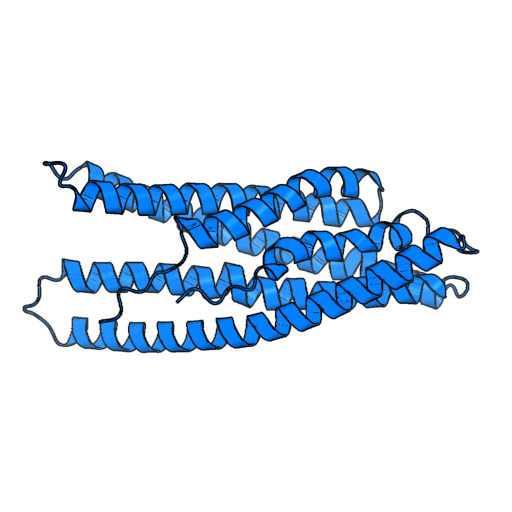00 73.50 87 LEU A C 1
ATOM 712 O O . LEU A 1 87 ? -17.212 -5.132 23.848 1.00 73.50 87 LEU A O 1
ATOM 716 N N . GLN A 1 88 ? -19.224 -4.275 24.348 1.00 76.69 88 GLN A N 1
ATOM 717 C CA . GLN A 1 88 ? -19.579 -3.980 22.955 1.00 76.69 88 GLN A CA 1
ATOM 718 C C . GLN A 1 88 ? -18.705 -2.879 22.334 1.00 76.69 88 GLN A C 1
ATOM 720 O O . GLN A 1 88 ? -18.362 -2.957 21.146 1.00 76.69 88 GLN A O 1
ATOM 725 N N . ALA A 1 89 ? -18.313 -1.864 23.112 1.00 74.12 89 ALA A N 1
ATOM 726 C CA . ALA A 1 89 ? -17.381 -0.835 22.660 1.00 74.12 89 ALA A CA 1
ATOM 727 C C . ALA A 1 89 ? -15.986 -1.423 22.396 1.00 74.12 89 ALA A C 1
ATOM 729 O O . ALA A 1 89 ? -15.424 -1.173 21.327 1.00 74.12 89 ALA A O 1
ATOM 730 N N . CYS A 1 90 ? -15.469 -2.269 23.295 1.00 76.44 90 CYS A N 1
ATOM 731 C CA . CYS A 1 90 ? -14.209 -2.996 23.103 1.00 76.44 90 CYS A CA 1
ATOM 732 C C . CYS A 1 90 ? -14.262 -3.913 21.875 1.00 76.44 90 CYS A C 1
ATOM 734 O O . CYS A 1 90 ? -13.360 -3.891 21.042 1.00 76.44 90 CYS A O 1
ATOM 736 N N . GLN A 1 91 ? -15.357 -4.654 21.688 1.00 81.56 91 GLN A N 1
ATOM 737 C CA . GLN A 1 91 ? -15.541 -5.508 20.514 1.00 81.56 91 GLN A CA 1
ATOM 738 C C . GLN A 1 91 ? -15.582 -4.699 19.206 1.00 81.56 91 GLN A C 1
ATOM 740 O O . GLN A 1 91 ? -15.036 -5.125 18.184 1.00 81.56 91 GLN A O 1
ATOM 745 N N . SER A 1 92 ? -16.218 -3.525 19.223 1.00 79.50 92 SER A N 1
ATOM 746 C CA . SER A 1 92 ? -16.267 -2.620 18.070 1.00 79.50 92 SER A CA 1
ATOM 747 C C . SER A 1 92 ? -14.907 -1.997 17.764 1.00 79.50 92 SER A C 1
ATOM 749 O O . SER A 1 92 ? -14.560 -1.857 16.589 1.00 79.50 92 SER A O 1
ATOM 751 N N . ALA A 1 93 ? -14.135 -1.652 18.799 1.00 79.19 93 ALA A N 1
ATOM 752 C CA . ALA A 1 93 ? -12.757 -1.200 18.658 1.00 79.19 93 ALA A CA 1
ATOM 753 C C . ALA A 1 93 ? -11.906 -2.306 18.024 1.00 79.19 93 ALA A C 1
ATOM 755 O O . ALA A 1 93 ? -11.402 -2.092 16.925 1.00 79.19 93 ALA A O 1
ATOM 756 N N . ASN A 1 94 ? -11.878 -3.505 18.618 1.00 86.38 94 ASN A N 1
ATOM 757 C CA . ASN A 1 94 ? -11.141 -4.667 18.114 1.00 86.38 94 ASN A CA 1
ATOM 758 C C . ASN A 1 94 ? -11.494 -5.003 16.652 1.00 86.38 94 ASN A C 1
ATOM 760 O O . ASN A 1 94 ? -10.598 -5.247 15.849 1.00 86.38 94 ASN A O 1
ATOM 764 N N . PHE A 1 95 ? -12.774 -4.947 16.257 1.00 84.44 95 PHE A N 1
ATOM 765 C CA . PHE A 1 95 ? -13.167 -5.160 14.857 1.00 84.44 95 PHE A CA 1
ATOM 766 C C . PHE A 1 95 ? -12.502 -4.165 13.900 1.00 84.44 95 PHE A C 1
ATOM 768 O O . PHE A 1 95 ? -12.073 -4.543 12.809 1.00 84.44 95 PHE A O 1
ATOM 775 N N . ARG A 1 96 ? -12.425 -2.895 14.304 1.00 82.88 96 ARG A N 1
ATOM 776 C CA . ARG A 1 96 ? -11.761 -1.853 13.526 1.00 82.88 96 ARG A CA 1
ATOM 777 C C . ARG A 1 96 ? -10.256 -2.100 13.476 1.00 82.88 96 ARG A C 1
ATOM 779 O O . ARG A 1 96 ? -9.698 -2.029 12.388 1.00 82.88 96 ARG A O 1
ATOM 786 N N . GLU A 1 97 ? -9.620 -2.419 14.605 1.00 84.06 97 GLU A N 1
ATOM 787 C CA . GLU A 1 97 ? -8.176 -2.705 14.649 1.00 84.06 97 GLU A CA 1
ATOM 788 C C . GLU A 1 97 ? -7.805 -3.891 13.775 1.00 84.06 97 GLU A C 1
ATOM 790 O O . GLU A 1 97 ? -6.884 -3.794 12.970 1.00 84.06 97 GLU A O 1
ATOM 795 N N . LEU A 1 98 ? -8.587 -4.966 13.861 1.00 87.12 98 LEU A N 1
ATOM 796 C CA . LEU A 1 98 ? -8.423 -6.147 13.029 1.00 87.12 98 LEU A CA 1
ATOM 797 C C . LEU A 1 98 ? -8.543 -5.799 11.548 1.00 87.12 98 LEU A C 1
ATOM 799 O O . LEU A 1 98 ? -7.763 -6.288 10.742 1.00 87.12 98 LEU A O 1
ATOM 803 N N . GLY A 1 99 ? -9.517 -4.967 11.188 1.00 86.50 99 GLY A N 1
ATOM 804 C CA . GLY A 1 99 ? -9.712 -4.559 9.807 1.00 86.50 99 GLY A CA 1
ATOM 805 C C . GLY A 1 99 ? -8.551 -3.724 9.259 1.00 86.50 99 GLY A C 1
ATOM 806 O O . GLY A 1 99 ? -8.059 -4.040 8.184 1.00 86.50 99 GLY A O 1
ATOM 807 N N . TRP A 1 100 ? -8.056 -2.735 10.010 1.00 85.06 100 TRP A N 1
ATOM 808 C CA . TRP A 1 100 ? -6.855 -1.978 9.622 1.00 85.06 100 TRP A CA 1
ATOM 809 C C . TRP A 1 100 ? -5.623 -2.878 9.495 1.00 85.06 100 TRP A C 1
ATOM 811 O O . TRP A 1 100 ? -4.883 -2.784 8.524 1.00 85.06 100 TRP A O 1
ATOM 821 N N . GLU A 1 101 ? -5.416 -3.792 10.444 1.00 87.62 1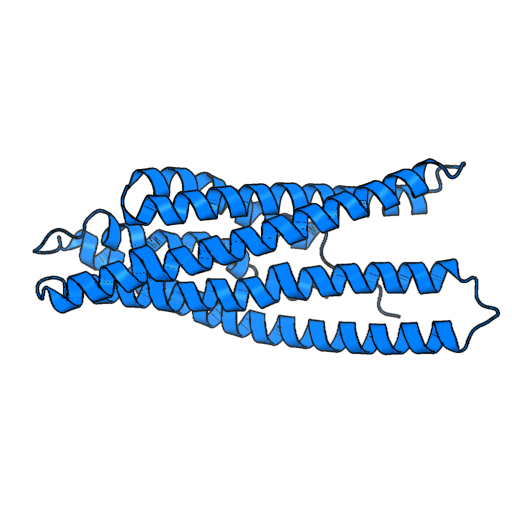01 GLU A N 1
ATOM 822 C CA . GLU A 1 101 ? -4.273 -4.705 10.390 1.00 87.62 101 GLU A CA 1
ATOM 823 C C . GLU A 1 101 ? -4.368 -5.657 9.183 1.00 87.62 101 GLU A C 1
ATOM 825 O O . GLU A 1 101 ? -3.362 -5.973 8.554 1.00 87.62 101 GLU A O 1
ATOM 830 N N . VAL A 1 102 ? -5.578 -6.097 8.820 1.00 89.06 102 VAL A N 1
ATOM 831 C CA . VAL A 1 102 ? -5.800 -6.986 7.670 1.00 89.06 102 VAL A CA 1
ATOM 832 C C . VAL A 1 102 ? -5.673 -6.245 6.338 1.00 89.06 102 VAL A C 1
ATOM 834 O O . VAL A 1 102 ? -4.985 -6.732 5.446 1.00 89.06 102 VAL A O 1
ATOM 837 N N . PHE A 1 103 ? -6.341 -5.106 6.166 1.00 88.81 103 PHE A N 1
ATOM 838 C CA . PHE A 1 103 ? -6.414 -4.434 4.866 1.00 88.81 103 PHE A CA 1
ATOM 839 C C . PHE A 1 103 ? -5.262 -3.458 4.641 1.00 88.81 103 PHE A C 1
ATOM 841 O O . PHE A 1 103 ? -4.657 -3.478 3.578 1.00 88.81 103 PHE A O 1
ATOM 848 N N . ASP A 1 104 ? -4.914 -2.645 5.631 1.00 84.00 104 ASP A N 1
ATOM 849 C CA . ASP A 1 104 ? -3.927 -1.574 5.466 1.00 84.00 104 ASP A CA 1
ATOM 850 C C . ASP A 1 104 ? -2.497 -2.015 5.797 1.00 84.00 104 ASP A C 1
ATOM 852 O O . ASP A 1 104 ? -1.555 -1.256 5.583 1.00 84.00 104 ASP A O 1
ATOM 856 N N . ARG A 1 105 ? -2.319 -3.248 6.293 1.00 87.31 105 ARG A N 1
ATOM 857 C CA . ARG A 1 105 ? -0.998 -3.863 6.493 1.00 87.31 105 ARG A CA 1
ATOM 858 C C . ARG A 1 105 ? -0.868 -5.201 5.788 1.00 87.31 105 ARG A C 1
ATOM 860 O O . ARG A 1 105 ? -0.160 -5.276 4.800 1.00 87.31 105 ARG A O 1
ATOM 867 N N . VAL A 1 106 ? -1.594 -6.241 6.208 1.00 90.50 106 VAL A N 1
ATOM 868 C CA . VAL A 1 106 ? -1.431 -7.590 5.626 1.00 90.50 106 VAL A CA 1
ATOM 869 C C . VAL A 1 106 ? -1.694 -7.604 4.116 1.00 90.50 106 VAL A C 1
ATOM 871 O O . VAL A 1 106 ? -0.897 -8.154 3.358 1.00 90.50 106 VAL A O 1
ATOM 874 N N . ALA A 1 107 ? -2.794 -7.004 3.654 1.00 91.00 107 ALA A N 1
ATOM 875 C CA . ALA A 1 107 ? -3.094 -6.961 2.226 1.00 91.00 107 ALA A CA 1
ATOM 876 C C . ALA A 1 107 ? -2.125 -6.043 1.465 1.00 91.00 107 ALA A C 1
ATOM 878 O O . ALA A 1 107 ? -1.702 -6.414 0.374 1.00 91.00 107 ALA A O 1
ATOM 879 N N . MET A 1 108 ? -1.729 -4.904 2.046 1.00 90.56 108 MET A N 1
ATOM 880 C CA . MET A 1 108 ? -0.707 -4.022 1.471 1.00 90.56 108 MET A CA 1
ATOM 881 C C . MET A 1 108 ? 0.622 -4.759 1.299 1.00 90.56 108 MET A C 1
ATOM 883 O O . MET A 1 108 ? 1.099 -4.918 0.181 1.00 90.56 108 MET A O 1
ATOM 887 N N . ASP A 1 109 ? 1.192 -5.262 2.390 1.00 91.06 109 ASP A N 1
ATOM 888 C CA . ASP A 1 109 ? 2.492 -5.926 2.409 1.00 91.06 109 ASP A CA 1
ATOM 889 C C . ASP A 1 109 ? 2.502 -7.179 1.527 1.00 91.06 109 ASP A C 1
ATOM 891 O O . ASP A 1 109 ? 3.492 -7.464 0.860 1.00 91.06 109 ASP A O 1
ATOM 895 N N . GLY A 1 110 ? 1.392 -7.924 1.495 1.00 92.06 110 GLY A N 1
ATOM 896 C CA . GLY A 1 110 ? 1.251 -9.109 0.656 1.00 92.06 110 GLY A CA 1
ATOM 897 C C . GLY A 1 110 ? 1.125 -8.776 -0.831 1.00 92.06 110 GLY A C 1
ATOM 898 O O . GLY A 1 110 ? 1.895 -9.290 -1.639 1.00 92.06 110 GLY A O 1
ATOM 899 N N . ILE A 1 111 ? 0.160 -7.930 -1.205 1.00 93.50 111 ILE A N 1
ATOM 900 C CA . ILE A 1 111 ? -0.159 -7.644 -2.613 1.00 93.50 111 ILE A CA 1
ATOM 901 C C . ILE A 1 111 ? 0.868 -6.686 -3.215 1.00 93.50 111 ILE A C 1
ATOM 903 O O . ILE A 1 111 ? 1.434 -6.981 -4.266 1.00 93.50 111 ILE A O 1
ATOM 907 N N . VAL A 1 112 ? 1.131 -5.558 -2.551 1.00 90.50 112 VAL A N 1
ATOM 908 C CA . VAL A 1 112 ? 2.097 -4.558 -3.024 1.00 90.50 112 VAL A CA 1
ATOM 909 C C . VAL A 1 112 ? 3.515 -5.109 -2.906 1.00 90.50 112 VAL A C 1
ATOM 911 O O . VAL A 1 112 ? 4.284 -4.975 -3.848 1.00 90.50 112 VAL A O 1
ATOM 914 N N . GLY A 1 113 ? 3.852 -5.828 -1.829 1.00 91.75 113 GLY A N 1
ATOM 915 C CA . GLY A 1 113 ? 5.153 -6.500 -1.728 1.00 91.75 113 GLY A CA 1
ATOM 916 C C . GLY A 1 113 ? 5.373 -7.540 -2.832 1.00 91.75 113 GLY A C 1
ATOM 917 O O . GLY A 1 113 ? 6.442 -7.585 -3.433 1.00 91.75 113 GLY A O 1
ATOM 918 N N . PHE A 1 114 ? 4.362 -8.339 -3.186 1.00 93.56 114 PHE A N 1
ATOM 919 C CA . PHE A 1 114 ? 4.472 -9.250 -4.331 1.00 93.56 114 PHE A CA 1
ATOM 920 C C . PHE A 1 114 ? 4.607 -8.500 -5.662 1.00 93.56 114 PHE A C 1
ATOM 922 O O . PHE A 1 114 ? 5.454 -8.846 -6.487 1.00 93.56 114 PHE A O 1
ATOM 929 N N . ALA A 1 115 ? 3.822 -7.438 -5.854 1.00 92.25 115 ALA A N 1
ATOM 930 C CA . ALA A 1 115 ? 3.936 -6.575 -7.020 1.00 92.25 115 ALA A CA 1
ATOM 931 C C . ALA A 1 115 ? 5.350 -5.992 -7.162 1.00 92.25 115 ALA A C 1
ATOM 933 O O . ALA A 1 115 ? 5.868 -5.936 -8.272 1.00 92.25 115 ALA A O 1
ATOM 934 N N . GLY A 1 116 ? 6.009 -5.630 -6.059 1.00 91.69 116 GLY A N 1
ATOM 935 C CA . GLY A 1 116 ? 7.360 -5.072 -6.071 1.00 91.69 116 GLY A CA 1
ATOM 936 C C . GLY A 1 116 ? 8.422 -6.068 -6.525 1.00 91.69 116 GLY A C 1
ATOM 937 O O . GLY A 1 116 ? 9.365 -5.680 -7.215 1.00 91.69 116 GLY A O 1
ATOM 938 N N . ILE A 1 117 ? 8.232 -7.365 -6.249 1.00 94.25 117 ILE A N 1
ATOM 939 C CA . ILE A 1 117 ? 9.068 -8.425 -6.830 1.00 94.25 117 ILE A CA 1
ATOM 940 C C . ILE A 1 117 ? 8.900 -8.449 -8.351 1.00 94.25 117 ILE A C 1
ATOM 942 O O . ILE A 1 117 ? 9.900 -8.489 -9.070 1.00 94.25 117 ILE A O 1
ATOM 946 N N . LEU A 1 118 ? 7.662 -8.416 -8.855 1.00 93.31 118 LEU A N 1
ATOM 947 C CA . LEU A 1 118 ? 7.392 -8.440 -10.298 1.00 93.31 118 LEU A CA 1
ATOM 948 C C . LEU A 1 118 ? 7.956 -7.199 -10.998 1.00 93.31 118 LEU A C 1
ATOM 950 O O . LEU A 1 118 ? 8.640 -7.328 -12.012 1.00 93.31 118 LEU A O 1
ATOM 954 N N . VAL A 1 119 ? 7.728 -6.020 -10.415 1.00 91.56 119 VAL A N 1
ATOM 955 C CA . VAL A 1 119 ? 8.236 -4.738 -10.913 1.00 91.56 119 VAL A CA 1
ATOM 956 C C . VAL A 1 119 ? 9.758 -4.724 -10.923 1.00 91.56 119 VAL A C 1
ATOM 958 O O . VAL A 1 119 ? 10.360 -4.442 -11.959 1.00 91.56 119 VAL A O 1
ATOM 961 N N . GLY A 1 120 ? 10.402 -5.094 -9.816 1.00 91.81 120 GLY A N 1
ATOM 962 C CA . GLY A 1 120 ? 11.858 -5.106 -9.738 1.00 91.81 120 GLY A CA 1
ATOM 963 C C . GLY A 1 120 ? 12.502 -6.128 -10.674 1.00 91.81 120 GLY A C 1
ATOM 964 O O . GLY A 1 120 ? 13.469 -5.805 -11.365 1.00 91.81 120 GLY A O 1
ATOM 965 N N . THR A 1 121 ? 11.921 -7.327 -10.785 1.00 92.69 121 THR A N 1
ATOM 966 C CA . THR A 1 121 ? 12.392 -8.363 -11.719 1.00 92.69 121 THR A CA 1
ATOM 967 C C . THR A 1 121 ? 12.235 -7.904 -13.167 1.00 92.69 121 THR A C 1
ATOM 969 O O . THR A 1 121 ? 13.185 -7.986 -13.943 1.00 92.69 121 THR A O 1
ATOM 972 N N . GLY A 1 122 ? 11.067 -7.362 -13.528 1.00 90.06 122 GLY A N 1
ATOM 973 C CA . GLY A 1 122 ? 10.808 -6.828 -14.865 1.00 90.06 122 GLY A CA 1
ATOM 974 C C . GLY A 1 122 ? 11.750 -5.675 -15.220 1.00 90.06 122 GLY A C 1
ATOM 975 O O . GLY 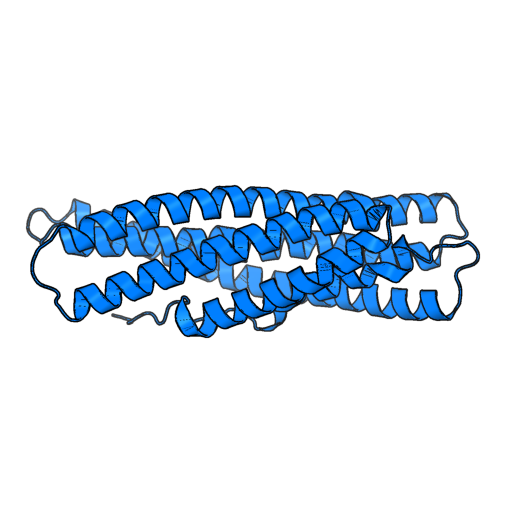A 1 122 ? 12.302 -5.656 -16.319 1.00 90.06 122 GLY A O 1
ATOM 976 N N . THR A 1 123 ? 12.034 -4.785 -14.267 1.00 90.00 123 THR A N 1
ATOM 977 C CA . THR A 1 123 ? 12.970 -3.658 -14.432 1.00 90.00 123 THR A CA 1
ATOM 978 C C . THR A 1 123 ? 14.394 -4.139 -14.722 1.00 90.00 123 THR A C 1
ATOM 980 O O . THR A 1 123 ? 15.048 -3.623 -15.625 1.00 90.00 123 THR A O 1
ATOM 983 N N . ILE A 1 124 ? 14.875 -5.161 -14.007 1.00 91.00 124 ILE A N 1
ATOM 984 C CA . ILE A 1 124 ? 16.203 -5.745 -14.253 1.00 91.00 124 ILE A CA 1
ATOM 985 C C . ILE A 1 124 ? 16.222 -6.487 -15.598 1.00 91.00 124 ILE A C 1
ATOM 987 O O . ILE A 1 124 ? 17.183 -6.363 -16.355 1.00 91.00 124 ILE A O 1
ATOM 991 N N . MET A 1 125 ? 15.153 -7.215 -15.942 1.00 88.44 125 MET A N 1
ATOM 992 C CA . MET A 1 125 ? 15.048 -7.923 -17.224 1.00 88.44 125 MET A CA 1
ATOM 9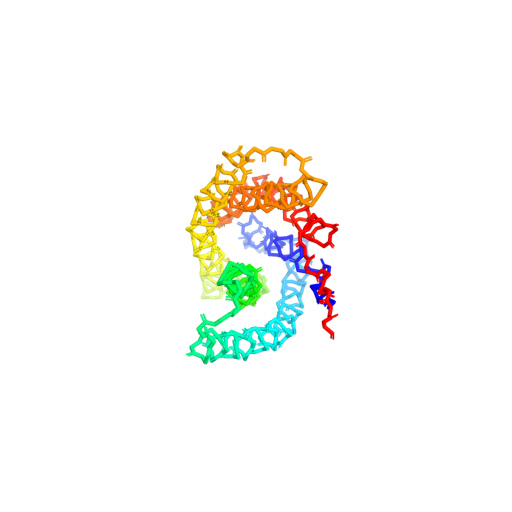93 C C . MET A 1 125 ? 15.086 -6.979 -18.432 1.00 88.44 125 MET A C 1
ATOM 995 O O . MET A 1 125 ? 15.680 -7.339 -19.448 1.00 88.44 125 MET A O 1
ATOM 999 N N . ALA A 1 126 ? 14.520 -5.771 -18.329 1.00 86.69 126 ALA A N 1
ATOM 1000 C CA . ALA A 1 126 ? 14.540 -4.784 -19.415 1.00 86.69 126 ALA A CA 1
ATOM 1001 C C . ALA A 1 126 ? 15.965 -4.394 -19.852 1.00 86.69 126 ALA A C 1
ATOM 1003 O O . ALA A 1 126 ? 16.167 -4.021 -21.004 1.00 86.69 126 ALA A O 1
ATOM 1004 N N . ILE A 1 127 ? 16.979 -4.553 -18.991 1.00 86.56 127 ILE A N 1
ATOM 1005 C CA . ILE A 1 127 ? 18.389 -4.326 -19.357 1.00 86.56 127 ILE A CA 1
ATOM 1006 C C . ILE A 1 127 ? 18.814 -5.249 -20.512 1.00 86.56 127 ILE A C 1
ATOM 1008 O O . ILE A 1 127 ? 19.562 -4.842 -21.400 1.00 86.56 127 ILE A O 1
ATOM 1012 N N . GLY A 1 128 ? 18.297 -6.480 -20.531 1.00 80.38 128 GLY A N 1
ATOM 1013 C CA . GLY A 1 128 ? 18.502 -7.468 -21.593 1.00 80.38 128 GLY A CA 1
ATOM 1014 C C . GLY A 1 128 ? 17.546 -7.324 -22.783 1.00 80.38 128 GLY A C 1
ATOM 1015 O O . GLY A 1 128 ? 17.424 -8.261 -23.576 1.00 80.38 128 GLY A O 1
ATOM 1016 N N . GLY A 1 129 ? 16.861 -6.182 -22.924 1.00 73.19 129 GLY A N 1
ATOM 1017 C CA . GLY A 1 129 ? 15.795 -5.938 -23.906 1.00 73.19 129 GLY A CA 1
ATOM 1018 C C . GLY A 1 129 ? 16.189 -6.073 -25.383 1.00 73.19 129 GLY A C 1
ATOM 1019 O O . GLY A 1 129 ? 15.315 -6.069 -26.245 1.00 73.19 129 GLY A O 1
ATOM 1020 N N . ALA A 1 130 ? 17.476 -6.268 -25.698 1.00 74.81 130 ALA A N 1
ATOM 1021 C CA . ALA A 1 130 ? 17.933 -6.611 -27.047 1.00 74.81 130 ALA A CA 1
ATOM 1022 C C . ALA A 1 130 ? 17.306 -7.920 -27.576 1.00 74.81 130 ALA A C 1
ATOM 1024 O O . ALA A 1 130 ? 17.146 -8.088 -28.783 1.00 74.81 130 ALA A O 1
ATOM 1025 N N . ASN A 1 131 ? 16.913 -8.840 -26.686 1.00 82.62 131 ASN A N 1
ATOM 1026 C CA . ASN A 1 131 ? 16.109 -10.000 -27.055 1.00 82.62 131 ASN A CA 1
ATOM 1027 C C . ASN A 1 131 ? 14.614 -9.666 -26.949 1.00 82.62 131 ASN A C 1
ATOM 1029 O O . ASN A 1 131 ? 14.101 -9.405 -25.861 1.00 82.62 131 ASN A O 1
ATOM 1033 N N . HIS A 1 132 ? 13.897 -9.772 -28.069 1.00 82.06 132 HIS A N 1
ATOM 1034 C CA . HIS A 1 132 ? 12.475 -9.436 -28.161 1.00 82.06 132 HIS A CA 1
ATOM 1035 C C . HIS A 1 132 ? 11.594 -10.184 -27.142 1.00 82.06 132 HIS A C 1
ATOM 1037 O O . HIS A 1 132 ? 10.642 -9.617 -26.611 1.00 82.06 132 HIS A O 1
ATOM 1043 N N . ARG A 1 133 ? 11.926 -11.440 -26.803 1.00 85.56 133 ARG A N 1
ATOM 1044 C CA . ARG A 1 133 ? 11.187 -12.205 -25.781 1.00 85.56 133 ARG A CA 1
ATOM 1045 C C . ARG A 1 133 ? 11.393 -11.637 -24.377 1.00 85.56 133 ARG A C 1
ATOM 1047 O O . ARG A 1 133 ? 10.444 -11.574 -23.604 1.00 85.56 133 ARG A O 1
ATOM 1054 N N . ILE A 1 134 ? 12.620 -11.219 -24.063 1.00 84.31 134 ILE A N 1
ATOM 1055 C CA . ILE A 1 134 ? 12.972 -10.629 -22.764 1.00 84.31 134 ILE A CA 1
ATOM 1056 C C . ILE A 1 134 ? 12.322 -9.252 -22.628 1.00 84.31 134 ILE A C 1
ATOM 1058 O O . ILE A 1 134 ? 11.784 -8.943 -21.570 1.00 84.31 134 ILE A O 1
ATOM 1062 N N . PHE A 1 135 ? 12.298 -8.469 -23.709 1.00 83.06 135 PHE A N 1
ATOM 1063 C CA . PHE A 1 135 ? 11.623 -7.175 -23.756 1.00 83.06 135 PHE A CA 1
ATOM 1064 C C . PHE A 1 135 ? 10.123 -7.288 -23.443 1.00 83.06 135 PHE A C 1
ATOM 1066 O O . PHE A 1 135 ? 9.631 -6.611 -22.543 1.00 83.06 135 PHE A O 1
ATOM 1073 N N . HIS A 1 136 ? 9.400 -8.189 -24.123 1.00 84.81 136 HIS A N 1
ATOM 1074 C CA . HIS A 1 136 ? 7.968 -8.393 -23.863 1.00 84.81 136 HIS A CA 1
ATOM 1075 C C . HIS A 1 136 ? 7.695 -8.931 -22.461 1.00 84.81 136 HIS A C 1
ATOM 1077 O O . HIS A 1 136 ? 6.789 -8.445 -21.790 1.00 84.81 136 HIS A O 1
ATOM 1083 N N . ALA A 1 137 ? 8.486 -9.904 -22.000 1.00 86.69 137 ALA A N 1
ATOM 1084 C CA . ALA A 1 137 ? 8.342 -10.457 -20.655 1.00 86.69 137 ALA A CA 1
ATOM 1085 C C . ALA A 1 137 ? 8.590 -9.395 -19.573 1.00 86.69 137 ALA A C 1
ATOM 1087 O O . ALA A 1 137 ? 7.832 -9.307 -18.612 1.00 86.69 137 ALA A O 1
ATOM 1088 N N . SER A 1 138 ? 9.619 -8.564 -19.752 1.00 85.75 138 SER A N 1
ATOM 1089 C CA . SER A 1 138 ? 9.919 -7.449 -18.858 1.00 85.75 138 SER A CA 1
ATOM 1090 C C . SER A 1 138 ? 8.763 -6.450 -18.806 1.00 85.75 138 SER A C 1
ATOM 1092 O O . SER A 1 138 ? 8.263 -6.180 -17.717 1.00 85.75 138 SER A O 1
ATOM 1094 N N . ASN A 1 139 ? 8.284 -5.980 -19.963 1.00 85.50 139 ASN A N 1
ATOM 1095 C CA . ASN A 1 139 ? 7.219 -4.981 -20.023 1.00 85.50 139 ASN A CA 1
ATOM 1096 C C . ASN A 1 139 ? 5.902 -5.518 -19.440 1.00 85.50 139 ASN A C 1
ATOM 1098 O O . ASN A 1 139 ? 5.180 -4.810 -18.743 1.00 85.50 139 ASN A O 1
ATOM 1102 N N . LEU A 1 140 ? 5.609 -6.804 -19.664 1.00 86.62 140 LEU A N 1
ATOM 1103 C CA . LEU A 1 140 ? 4.475 -7.484 -19.046 1.00 86.62 140 LEU A CA 1
ATOM 1104 C C . LEU A 1 140 ? 4.592 -7.503 -17.515 1.00 86.62 140 LEU A C 1
ATOM 1106 O O . LEU A 1 140 ? 3.619 -7.199 -16.829 1.00 86.62 140 LEU A O 1
ATOM 1110 N N . LEU A 1 141 ? 5.766 -7.850 -16.982 1.00 84.56 141 LEU A N 1
ATOM 1111 C CA . LEU A 1 141 ? 5.999 -7.979 -15.544 1.00 84.56 141 LEU A CA 1
ATOM 1112 C C . LEU A 1 141 ? 6.019 -6.627 -14.820 1.00 84.56 141 LEU A C 1
ATOM 1114 O O . LEU A 1 141 ? 5.286 -6.474 -13.842 1.00 84.56 141 LEU A O 1
ATOM 1118 N N . SER A 1 142 ? 6.819 -5.661 -15.286 1.00 81.12 142 SER A N 1
ATOM 1119 C CA . SER A 1 142 ? 6.939 -4.350 -14.634 1.00 81.12 142 SER A CA 1
ATOM 1120 C C . SER A 1 142 ? 5.798 -3.409 -14.987 1.00 81.12 142 SER A C 1
ATOM 1122 O O . SER A 1 142 ? 5.199 -2.817 -14.095 1.00 81.12 142 SER A O 1
ATOM 1124 N N . GLY A 1 143 ? 5.448 -3.316 -16.268 1.00 79.06 143 GLY A N 1
ATOM 1125 C CA . GLY A 1 143 ? 4.462 -2.362 -16.760 1.00 79.06 143 GLY A CA 1
ATOM 1126 C C . GLY A 1 143 ? 3.023 -2.759 -16.443 1.00 79.06 143 GLY A C 1
ATOM 1127 O O . GLY A 1 143 ? 2.260 -1.926 -15.962 1.00 79.06 143 GLY A O 1
ATOM 1128 N N . TYR A 1 144 ? 2.639 -4.017 -16.678 1.00 85.19 144 TYR A N 1
ATOM 1129 C CA . TYR A 1 144 ? 1.227 -4.424 -16.622 1.00 85.19 144 TYR A CA 1
ATOM 1130 C C . TYR A 1 144 ? 0.867 -5.215 -15.367 1.00 85.19 144 TYR A C 1
ATOM 1132 O O . TYR A 1 144 ? 0.004 -4.790 -14.603 1.00 85.19 144 TYR A O 1
ATOM 1140 N N . VAL A 1 145 ? 1.498 -6.368 -15.139 1.00 89.81 145 VAL A N 1
ATOM 1141 C CA . VAL A 1 145 ? 1.103 -7.281 -14.056 1.00 89.81 145 VAL A CA 1
ATOM 1142 C C . VAL A 1 145 ? 1.446 -6.679 -12.694 1.00 89.81 145 VAL A C 1
ATOM 1144 O O . VAL A 1 145 ? 0.583 -6.641 -11.818 1.00 89.81 145 VAL A O 1
ATOM 1147 N N . GLY A 1 146 ? 2.666 -6.159 -12.523 1.00 87.12 146 GLY A N 1
ATOM 1148 C CA . GLY A 1 146 ? 3.093 -5.495 -11.291 1.00 87.12 146 GLY A CA 1
ATOM 1149 C C . GLY A 1 146 ? 2.183 -4.323 -10.913 1.00 87.12 146 GLY A C 1
ATOM 1150 O O . GLY A 1 146 ? 1.561 -4.336 -9.850 1.00 87.12 146 GLY A O 1
ATOM 1151 N N . ASN A 1 147 ? 2.018 -3.357 -11.819 1.00 88.88 147 ASN A N 1
ATOM 1152 C CA . ASN A 1 147 ? 1.129 -2.207 -11.610 1.00 88.88 147 ASN A CA 1
ATOM 1153 C C . ASN A 1 147 ? -0.350 -2.611 -11.463 1.00 88.88 147 ASN A C 1
ATOM 1155 O O . ASN A 1 147 ? -1.090 -2.005 -10.690 1.00 88.88 147 ASN A O 1
ATOM 1159 N N . GLY A 1 148 ? -0.781 -3.686 -12.129 1.00 89.81 148 GLY A N 1
ATOM 1160 C CA . GLY A 1 148 ? -2.121 -4.252 -11.983 1.00 89.81 148 GLY A CA 1
ATOM 1161 C C . GLY A 1 148 ? -2.424 -4.714 -10.556 1.00 89.81 148 GLY A C 1
ATOM 1162 O O . GLY A 1 148 ? -3.505 -4.431 -10.040 1.00 89.81 148 GLY A O 1
ATOM 1163 N N . PHE A 1 149 ? -1.468 -5.357 -9.877 1.00 92.06 149 PHE A N 1
ATOM 1164 C CA . PHE A 1 149 ? -1.622 -5.732 -8.467 1.00 92.06 149 PHE A CA 1
ATOM 1165 C C . PHE A 1 149 ? -1.696 -4.515 -7.538 1.00 92.06 149 PHE A C 1
ATOM 1167 O O . PHE A 1 149 ? -2.510 -4.511 -6.612 1.00 92.06 149 PHE A O 1
ATOM 1174 N N . VAL A 1 150 ? -0.903 -3.470 -7.800 1.00 89.38 150 VAL A N 1
ATOM 1175 C CA . VAL A 1 150 ? -0.982 -2.203 -7.050 1.00 89.38 150 VAL A CA 1
ATOM 1176 C C . VAL A 1 150 ? -2.371 -1.582 -7.207 1.00 89.38 150 VAL A C 1
ATOM 1178 O O . VAL A 1 150 ? -3.010 -1.238 -6.212 1.00 89.38 150 VAL A O 1
ATOM 1181 N N . ALA A 1 151 ? -2.885 -1.529 -8.438 1.00 90.81 151 ALA A N 1
ATOM 1182 C CA . ALA A 1 151 ? -4.212 -0.994 -8.714 1.00 90.81 151 ALA A CA 1
ATOM 1183 C C . ALA A 1 151 ? -5.338 -1.817 -8.075 1.00 90.81 151 ALA A C 1
ATOM 1185 O O . ALA A 1 151 ? -6.294 -1.266 -7.522 1.00 90.81 151 ALA A O 1
ATOM 1186 N N . PHE A 1 152 ? -5.210 -3.144 -8.101 1.00 92.44 152 PHE A N 1
ATOM 1187 C CA . PHE A 1 152 ? -6.144 -4.048 -7.441 1.00 92.44 152 PHE A CA 1
ATOM 1188 C C . PHE A 1 152 ? -6.181 -3.823 -5.924 1.00 92.44 152 PHE A C 1
ATOM 1190 O O . PHE A 1 152 ? -7.262 -3.739 -5.335 1.00 92.44 152 PHE A O 1
ATOM 1197 N N . TYR A 1 153 ? -5.016 -3.657 -5.292 1.00 91.75 153 TYR A N 1
ATOM 1198 C CA . TYR A 1 153 ? -4.941 -3.303 -3.877 1.00 91.75 153 TYR A CA 1
ATOM 1199 C C . TYR A 1 153 ? -5.605 -1.950 -3.589 1.00 91.75 153 TYR A C 1
ATOM 1201 O O . TYR A 1 153 ? -6.407 -1.855 -2.658 1.00 91.75 153 TYR A O 1
ATOM 1209 N N . GLY A 1 154 ? -5.338 -0.923 -4.402 1.00 90.38 154 GLY A N 1
ATOM 1210 C CA . GLY A 1 154 ? -5.958 0.392 -4.236 1.00 90.38 154 GLY A CA 1
ATOM 1211 C C . GLY A 1 154 ? -7.486 0.343 -4.283 1.00 90.38 154 GLY A C 1
ATOM 1212 O O . GLY A 1 154 ? -8.145 1.005 -3.480 1.00 90.38 154 GLY A O 1
ATOM 1213 N N . LEU A 1 155 ? -8.065 -0.506 -5.140 1.00 91.31 155 LEU A N 1
ATOM 1214 C CA . LEU A 1 155 ? -9.511 -0.734 -5.185 1.00 91.31 155 LEU A CA 1
ATOM 1215 C C . LEU A 1 155 ? -10.040 -1.377 -3.894 1.00 91.31 155 LEU A C 1
ATOM 1217 O O . LEU A 1 155 ? -11.021 -0.895 -3.322 1.00 91.31 155 LEU A O 1
ATOM 1221 N N . ILE A 1 156 ? -9.391 -2.445 -3.415 1.00 91.44 156 ILE A N 1
ATOM 1222 C CA . ILE A 1 156 ? -9.766 -3.105 -2.153 1.00 91.44 156 ILE A CA 1
ATOM 1223 C C . ILE A 1 156 ? -9.703 -2.103 -0.997 1.00 91.44 156 ILE A C 1
ATOM 1225 O O . ILE A 1 156 ? -10.643 -2.010 -0.200 1.00 91.44 156 ILE A O 1
ATOM 1229 N N . ASN A 1 157 ? -8.622 -1.324 -0.925 1.00 91.06 157 ASN A N 1
ATOM 1230 C CA . ASN A 1 157 ? -8.436 -0.331 0.122 1.00 91.06 157 ASN A CA 1
ATOM 1231 C C . ASN A 1 157 ? -9.493 0.779 0.055 1.00 91.06 157 ASN A C 1
ATOM 1233 O O . ASN A 1 157 ? -10.035 1.172 1.087 1.00 91.06 157 ASN A O 1
ATOM 1237 N N . ALA A 1 158 ? -9.850 1.245 -1.143 1.00 89.06 158 ALA A N 1
ATOM 1238 C CA . ALA A 1 158 ? -10.886 2.255 -1.321 1.00 89.06 158 ALA A CA 1
ATOM 1239 C C . ALA A 1 158 ? -12.247 1.774 -0.792 1.00 89.06 158 ALA A C 1
ATOM 1241 O O . ALA A 1 158 ? -12.909 2.496 -0.043 1.00 89.06 158 ALA A O 1
ATOM 1242 N N . ILE A 1 159 ? -12.643 0.536 -1.113 1.00 90.50 159 ILE A N 1
ATOM 1243 C CA . ILE A 1 159 ? -13.887 -0.072 -0.611 1.00 90.50 159 ILE A CA 1
ATOM 1244 C C . ILE A 1 159 ? -13.865 -0.142 0.922 1.00 90.50 159 ILE A C 1
ATOM 1246 O O . ILE A 1 159 ? -14.825 0.264 1.588 1.00 90.50 159 ILE A O 1
ATOM 1250 N N . TRP A 1 160 ? -12.754 -0.614 1.489 1.00 89.69 160 TRP A N 1
ATOM 1251 C CA . TRP A 1 160 ? -12.575 -0.719 2.934 1.00 89.69 160 TRP A CA 1
ATOM 1252 C C . TRP A 1 160 ? -12.617 0.648 3.637 1.00 89.69 160 TRP A C 1
ATOM 1254 O O . TRP A 1 160 ? -13.328 0.831 4.631 1.00 89.69 160 TRP A O 1
ATOM 1264 N N . SER A 1 161 ? -11.938 1.644 3.079 1.00 86.81 161 SER A N 1
ATOM 1265 C CA . SER A 1 161 ? -11.904 3.009 3.598 1.00 86.81 161 SER A CA 1
ATOM 1266 C C . SER A 1 161 ? -13.280 3.679 3.563 1.00 86.81 161 SER A C 1
ATOM 1268 O O . SER A 1 161 ? -13.674 4.332 4.535 1.00 86.81 161 SER A O 1
ATOM 1270 N N . VAL A 1 162 ? -14.066 3.470 2.498 1.00 87.00 162 VAL A N 1
ATOM 1271 C CA . VAL A 1 162 ? -15.459 3.945 2.418 1.00 87.00 162 VAL A CA 1
ATOM 1272 C C . VAL A 1 162 ? -16.310 3.305 3.512 1.00 87.00 162 VAL A C 1
ATOM 1274 O O . VAL A 1 162 ? -17.045 4.011 4.213 1.00 87.00 162 VAL A O 1
ATOM 1277 N N . TYR A 1 163 ? -16.187 1.990 3.703 1.00 87.19 163 TYR A N 1
ATOM 1278 C CA . TYR A 1 163 ? -16.889 1.270 4.763 1.00 87.19 163 TYR A CA 1
ATOM 1279 C C . TYR A 1 163 ? -16.553 1.837 6.154 1.00 87.19 163 TYR A C 1
ATOM 1281 O O . TYR A 1 163 ? -17.454 2.165 6.939 1.00 87.19 163 TYR A O 1
ATOM 1289 N N . LEU A 1 164 ? -15.266 2.029 6.452 1.00 82.06 164 LEU A N 1
ATOM 1290 C CA . LEU A 1 164 ? -14.813 2.584 7.726 1.00 82.06 164 LEU A CA 1
ATOM 1291 C C . LEU A 1 164 ? -15.274 4.023 7.941 1.00 82.06 164 LEU A C 1
ATOM 1293 O O . LEU A 1 164 ? -15.695 4.376 9.046 1.00 82.06 164 LEU A O 1
ATOM 1297 N N . TRP A 1 165 ? -15.248 4.851 6.900 1.00 81.94 165 TRP A N 1
ATOM 1298 C CA . TRP A 1 165 ? -15.707 6.229 6.988 1.00 81.94 165 TRP A CA 1
ATOM 1299 C C . TRP A 1 165 ? -17.213 6.319 7.263 1.00 81.94 165 TRP A C 1
ATOM 1301 O O . TRP A 1 165 ? -17.639 7.078 8.142 1.00 81.94 165 TRP A O 1
ATOM 1311 N N . GLN A 1 166 ? -18.033 5.513 6.577 1.00 84.06 166 GLN A N 1
ATOM 1312 C CA . GLN A 1 166 ? -19.473 5.426 6.844 1.00 84.06 166 GLN A CA 1
ATOM 1313 C C . GLN A 1 166 ? -19.751 4.999 8.288 1.00 84.06 166 GLN A C 1
ATOM 1315 O O . GLN A 1 166 ? -20.565 5.623 8.978 1.00 84.06 166 GLN A O 1
ATOM 1320 N N . ARG A 1 167 ? -19.035 3.981 8.774 1.00 79.31 167 ARG A N 1
ATOM 1321 C CA . ARG A 1 167 ? -19.169 3.495 10.149 1.00 79.31 167 ARG A CA 1
ATOM 1322 C C . ARG A 1 167 ? -18.721 4.537 11.176 1.00 79.31 167 ARG A C 1
ATOM 1324 O O . ARG A 1 167 ? -19.434 4.782 12.147 1.00 79.31 167 ARG A O 1
ATOM 1331 N N . GLY A 1 168 ? -17.594 5.207 10.939 1.00 73.81 168 GLY A N 1
ATOM 1332 C CA . GLY A 1 168 ? -17.100 6.296 11.782 1.00 73.81 168 GLY A CA 1
ATOM 1333 C C . GLY A 1 168 ? -18.090 7.458 11.873 1.00 73.81 168 GLY A C 1
ATOM 1334 O O . GLY A 1 168 ? -18.332 7.970 12.962 1.00 73.81 168 GLY A O 1
ATOM 1335 N N . ARG A 1 169 ? -18.744 7.827 10.759 1.00 79.44 169 ARG A N 1
ATOM 1336 C CA . ARG A 1 169 ? -19.786 8.870 10.762 1.00 79.44 169 ARG A CA 1
ATOM 1337 C C . ARG A 1 169 ? -20.984 8.495 11.630 1.00 79.44 169 ARG A C 1
ATOM 1339 O O . ARG A 1 169 ? -21.468 9.352 12.363 1.00 79.44 169 ARG A O 1
ATOM 1346 N N . ARG A 1 170 ? -21.437 7.237 11.585 1.00 77.19 170 ARG A N 1
ATOM 1347 C CA . ARG A 1 170 ? -22.531 6.756 12.448 1.00 77.19 170 ARG A CA 1
ATOM 1348 C C . ARG A 1 170 ? -22.162 6.873 13.930 1.00 77.19 170 ARG A C 1
ATOM 1350 O O . ARG A 1 170 ? -22.932 7.446 14.689 1.00 77.19 170 ARG A O 1
ATOM 1357 N N . HIS A 1 171 ? -20.966 6.432 14.324 1.00 71.44 171 HIS A N 1
ATOM 1358 C CA . HIS A 1 171 ? -20.515 6.542 15.717 1.00 71.44 171 HIS A CA 1
ATOM 1359 C C . HIS A 1 171 ? -20.316 7.996 16.175 1.00 71.44 171 HIS A C 1
ATOM 1361 O O . HIS A 1 171 ? -20.700 8.332 17.290 1.00 71.44 171 HIS A O 1
ATOM 1367 N N . CYS A 1 172 ? -19.790 8.881 15.321 1.00 70.00 172 CYS A N 1
ATOM 1368 C CA . CYS A 1 172 ? -19.672 10.305 15.650 1.00 70.00 172 CYS A CA 1
ATOM 1369 C C . CYS A 1 172 ? -21.032 10.977 15.881 1.00 70.00 172 CYS A C 1
ATOM 1371 O O . CYS A 1 172 ? -21.133 11.809 16.781 1.00 70.00 172 CYS A O 1
ATOM 1373 N N . ARG A 1 173 ? -22.063 10.631 15.094 1.00 72.25 173 ARG A N 1
ATOM 1374 C CA . ARG A 1 173 ? -23.428 11.150 15.291 1.00 72.25 173 ARG A CA 1
ATOM 1375 C C . ARG A 1 173 ? -23.988 10.700 16.640 1.00 72.25 173 ARG A C 1
ATOM 1377 O O . ARG A 1 173 ? -24.288 11.546 17.467 1.00 72.25 173 ARG A O 1
ATOM 1384 N N . LEU A 1 174 ? -23.929 9.397 16.923 1.00 67.75 174 LEU A N 1
ATOM 1385 C CA . LEU A 1 174 ? -24.402 8.831 18.193 1.00 67.75 174 LEU A CA 1
ATOM 1386 C C . LEU A 1 174 ? -23.713 9.443 19.424 1.00 67.75 174 LEU A C 1
ATOM 1388 O O . LEU A 1 174 ? -24.367 9.709 20.420 1.00 67.75 174 LEU A O 1
ATOM 1392 N N . VAL A 1 175 ? -22.403 9.706 19.364 1.00 66.56 175 VAL A N 1
ATOM 1393 C CA . VAL A 1 175 ? -21.668 10.356 20.470 1.00 66.56 175 VAL A CA 1
ATOM 1394 C C . VAL A 1 175 ? -22.041 11.836 20.629 1.00 66.56 175 VAL A C 1
ATOM 1396 O O . VAL A 1 175 ? -21.853 12.398 21.700 1.00 66.56 175 VAL A O 1
ATOM 1399 N N . THR A 1 176 ? -22.538 12.484 19.574 1.00 64.56 176 THR A N 1
ATOM 1400 C CA . THR A 1 176 ? -22.925 13.905 19.594 1.00 64.56 176 THR A CA 1
ATOM 1401 C C . THR A 1 176 ? -24.346 14.113 20.104 1.00 64.56 176 THR A C 1
ATOM 1403 O O . THR A 1 176 ? -24.612 15.150 20.702 1.00 64.56 176 THR A O 1
ATOM 1406 N N . ASP A 1 177 ? -25.216 13.121 19.925 1.00 63.31 177 ASP A N 1
ATOM 1407 C CA . ASP A 1 177 ? -26.621 13.189 20.335 1.00 63.31 177 ASP A CA 1
ATOM 1408 C C . ASP A 1 177 ? -26.819 12.963 21.855 1.00 63.31 177 ASP A C 1
ATOM 1410 O O . ASP A 1 177 ? -27.854 13.337 22.403 1.00 63.31 177 ASP A O 1
ATOM 1414 N N . TYR A 1 178 ? -25.828 12.408 22.572 1.00 60.91 178 TYR A N 1
ATOM 1415 C CA . TYR A 1 178 ? -25.866 12.265 24.038 1.00 60.91 178 TYR A CA 1
ATOM 1416 C C . TYR A 1 178 ? -25.337 13.524 24.756 1.00 60.91 178 TYR A C 1
ATOM 1418 O O . TYR A 1 178 ? -24.172 13.896 24.624 1.00 60.91 178 TYR A O 1
ATOM 1426 N N . ILE A 1 179 ? -26.212 14.162 25.541 1.00 49.53 179 ILE A N 1
ATOM 1427 C CA . ILE A 1 179 ? -26.003 15.434 26.258 1.00 49.53 179 ILE A CA 1
ATOM 1428 C C . ILE A 1 179 ? -24.938 15.320 27.378 1.00 49.53 179 ILE A C 1
ATOM 1430 O O . ILE A 1 179 ? -24.869 14.316 28.083 1.00 49.53 179 ILE A O 1
ATOM 1434 N N . GLN A 1 180 ? -24.174 16.416 27.539 1.00 59.66 180 GLN A N 1
ATOM 1435 C CA . GLN A 1 180 ? -22.989 16.707 28.381 1.00 59.66 180 GLN A CA 1
ATOM 1436 C C . GLN A 1 180 ? -21.621 16.245 27.839 1.00 59.66 180 GLN A C 1
ATOM 1438 O O . GLN A 1 180 ? -21.212 15.095 27.992 1.00 59.66 180 GLN A O 1
ATOM 1443 N N . GLU A 1 181 ? -20.874 17.213 27.278 1.00 60.47 181 GLU A N 1
ATOM 1444 C CA . GLU A 1 181 ? -19.499 17.066 26.780 1.00 60.47 181 GLU A CA 1
ATOM 1445 C C . GLU A 1 181 ? -18.500 16.703 27.895 1.00 60.47 181 GLU A C 1
ATOM 1447 O O . GLU A 1 181 ? -17.765 17.545 28.415 1.00 60.47 181 GLU A O 1
ATOM 1452 N N . ASN A 1 182 ? -18.404 15.419 28.220 1.00 72.44 182 ASN A N 1
ATOM 1453 C CA . ASN A 1 182 ? -17.352 14.918 29.096 1.00 72.44 182 ASN A CA 1
ATOM 1454 C C . ASN A 1 182 ? -15.991 14.883 28.361 1.00 72.44 182 ASN A C 1
ATOM 1456 O O . ASN A 1 182 ? -15.936 14.601 27.157 1.00 72.44 182 ASN A O 1
ATOM 1460 N N . PRO A 1 183 ? -14.852 15.089 29.052 1.00 74.88 183 PRO A N 1
ATOM 1461 C CA . PRO A 1 183 ? -13.516 15.052 28.436 1.00 74.88 183 PRO A CA 1
ATOM 1462 C C . PRO A 1 183 ? -13.215 13.724 27.716 1.00 74.88 183 PRO A C 1
ATOM 1464 O O . PRO A 1 183 ? -12.528 13.704 26.691 1.00 74.88 183 PRO A O 1
ATOM 1467 N N . MET A 1 184 ? -13.803 12.617 28.183 1.00 67.88 184 MET A N 1
ATOM 1468 C CA . MET A 1 184 ? -13.720 11.306 27.527 1.00 67.88 184 MET A CA 1
ATOM 1469 C C . MET A 1 184 ? -14.434 11.269 26.168 1.00 67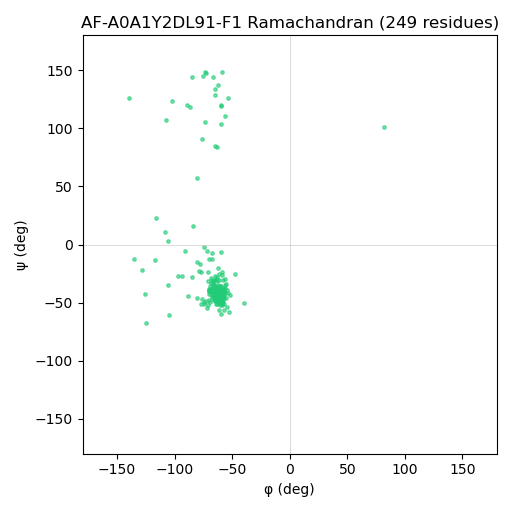.88 184 MET A C 1
ATOM 1471 O O . MET A 1 184 ? -13.908 10.692 25.216 1.00 67.88 184 MET A O 1
ATOM 1475 N N . GLN A 1 185 ? -15.585 11.936 26.031 1.00 68.56 185 GLN A N 1
ATOM 1476 C CA . GLN A 1 185 ? -16.292 12.042 24.751 1.00 68.56 185 GLN A CA 1
ATOM 1477 C C . GLN A 1 185 ? -15.517 12.911 23.755 1.00 68.56 185 GLN A C 1
ATOM 1479 O O . GLN A 1 185 ? -15.405 12.540 22.585 1.00 68.56 185 GLN A O 1
ATOM 1484 N N . LYS A 1 186 ? -14.907 14.021 24.207 1.00 72.69 186 LYS A N 1
ATOM 1485 C CA . LYS A 1 186 ? -14.021 14.845 23.360 1.00 72.69 186 LYS A CA 1
ATOM 1486 C C . LYS A 1 186 ? -12.846 14.028 22.829 1.00 72.69 186 LYS A C 1
ATOM 1488 O O . LYS A 1 186 ? -12.551 14.076 21.633 1.00 72.69 186 LYS A O 1
ATOM 1493 N N . ARG A 1 187 ? -12.220 13.219 23.691 1.00 74.12 187 ARG A N 1
ATOM 1494 C CA . ARG A 1 187 ? -11.130 12.314 23.302 1.00 74.12 187 ARG A CA 1
ATOM 1495 C C . ARG A 1 187 ? -11.599 11.254 22.302 1.00 74.12 187 ARG A C 1
ATOM 1497 O O . ARG A 1 187 ? -10.950 11.072 21.276 1.00 74.12 187 ARG A O 1
ATOM 1504 N N . ALA A 1 188 ? -12.743 10.613 22.543 1.00 72.38 188 ALA A N 1
ATOM 1505 C CA . ALA A 1 188 ? -13.321 9.633 21.622 1.00 72.38 188 ALA A CA 1
ATOM 1506 C C . ALA A 1 188 ? -13.644 10.252 20.250 1.00 72.38 188 ALA A C 1
ATOM 1508 O O . ALA A 1 188 ? -13.245 9.711 19.219 1.00 72.38 188 ALA A O 1
ATOM 1509 N N . ARG A 1 189 ? -14.286 11.429 20.222 1.00 74.81 189 ARG A N 1
ATOM 1510 C CA . ARG A 1 189 ? -14.589 12.176 18.990 1.00 74.81 189 ARG A CA 1
ATOM 1511 C C . ARG A 1 189 ? -13.317 12.518 18.217 1.00 74.81 189 ARG A C 1
ATOM 1513 O O . ARG A 1 189 ? -13.285 12.348 16.999 1.00 74.81 189 ARG A O 1
ATOM 1520 N N . GLN A 1 190 ? -12.258 12.949 18.904 1.00 79.12 190 GLN A N 1
ATOM 1521 C CA . GLN A 1 190 ? -10.978 13.238 18.260 1.00 79.12 190 GLN A CA 1
ATOM 1522 C C . GLN A 1 190 ? -10.347 11.978 17.654 1.00 79.12 190 GLN A C 1
ATOM 1524 O O . GLN A 1 190 ? -9.852 12.034 16.532 1.00 79.12 190 GLN A O 1
ATOM 1529 N N . ILE A 1 191 ? -10.416 10.835 18.344 1.00 78.12 191 ILE A N 1
ATOM 1530 C CA . ILE A 1 191 ? -9.947 9.549 17.810 1.00 78.12 191 ILE A CA 1
ATOM 1531 C C . ILE A 1 191 ? -10.721 9.197 16.538 1.00 78.12 191 ILE A C 1
ATOM 1533 O O . ILE A 1 191 ? -10.100 8.925 15.512 1.00 78.12 191 ILE A O 1
ATOM 1537 N N . PHE A 1 192 ? -12.057 9.243 16.558 1.00 77.25 192 PHE A N 1
ATOM 1538 C CA . PHE A 1 192 ? -12.860 8.944 15.368 1.00 77.25 192 PHE A CA 1
ATOM 1539 C C . PHE A 1 192 ? -12.576 9.906 14.214 1.00 77.25 192 PHE A C 1
ATOM 1541 O O . PHE A 1 192 ? -12.458 9.461 13.074 1.00 77.25 192 PHE A O 1
ATOM 1548 N N . ARG A 1 193 ? -12.398 11.199 14.498 1.00 81.62 193 ARG A N 1
ATOM 1549 C CA . ARG A 1 193 ? -12.053 12.191 13.477 1.00 81.62 193 ARG A CA 1
ATOM 1550 C C . ARG A 1 193 ? -10.670 11.941 12.878 1.00 81.62 193 ARG A C 1
ATOM 1552 O O . ARG A 1 193 ? -10.539 11.985 11.661 1.00 81.62 193 ARG A O 1
ATOM 1559 N N . ASN A 1 194 ? -9.668 11.599 13.690 1.00 84.94 194 ASN A N 1
ATOM 1560 C CA . ASN A 1 194 ? -8.350 11.206 13.185 1.00 84.94 194 ASN A CA 1
ATOM 1561 C C . ASN A 1 194 ? -8.455 9.973 12.271 1.00 84.94 194 ASN A C 1
ATOM 1563 O O . ASN A 1 194 ? -7.872 9.964 11.193 1.00 84.94 194 ASN A O 1
ATOM 1567 N N . HIS A 1 195 ? -9.247 8.965 12.654 1.00 82.00 195 HIS A N 1
ATOM 1568 C CA . HIS A 1 195 ? -9.476 7.783 11.815 1.00 82.00 195 HIS A CA 1
ATOM 1569 C C . HIS A 1 195 ? -10.173 8.129 10.493 1.00 82.00 195 HIS A C 1
ATOM 1571 O O . HIS A 1 195 ? -9.838 7.555 9.464 1.00 82.00 195 HIS A O 1
ATOM 1577 N N . GLN A 1 196 ? -11.130 9.062 10.500 1.00 84.88 196 GLN A N 1
ATOM 1578 C CA . GLN A 1 196 ? -11.804 9.519 9.282 1.00 84.88 196 GLN A CA 1
ATOM 1579 C C . GLN A 1 196 ? -10.861 10.278 8.353 1.00 84.88 196 GLN A C 1
ATOM 1581 O O . GLN A 1 196 ? -10.882 10.026 7.154 1.00 84.88 196 GLN A O 1
ATOM 1586 N N . ILE A 1 197 ? -10.041 11.182 8.901 1.00 86.56 197 ILE A N 1
ATOM 1587 C CA . ILE A 1 197 ? -9.026 11.912 8.131 1.00 86.56 197 ILE A CA 1
ATOM 1588 C C . ILE A 1 197 ? -8.070 10.911 7.489 1.00 86.56 197 ILE A C 1
ATOM 1590 O O . ILE A 1 197 ? -7.883 10.948 6.280 1.00 86.56 197 ILE A O 1
ATOM 1594 N N . TYR A 1 198 ? -7.549 9.964 8.273 1.00 87.94 198 TYR A N 1
ATOM 1595 C CA . TYR A 1 198 ? -6.666 8.923 7.759 1.00 87.94 198 TYR A CA 1
ATOM 1596 C C . TYR A 1 198 ? -7.329 8.090 6.656 1.00 87.94 198 TYR A C 1
ATOM 1598 O O . TYR A 1 198 ? -6.761 7.974 5.578 1.00 87.94 198 TYR A O 1
ATOM 1606 N N . ALA A 1 199 ? -8.545 7.579 6.877 1.00 87.06 199 ALA A N 1
ATOM 1607 C CA . ALA A 1 199 ? -9.258 6.772 5.885 1.00 87.06 199 ALA A CA 1
ATOM 1608 C C . ALA A 1 199 ? -9.477 7.522 4.561 1.00 87.06 199 ALA A C 1
ATOM 1610 O O . ALA A 1 199 ? -9.283 6.954 3.492 1.00 87.06 199 ALA A O 1
ATOM 1611 N N . VAL A 1 200 ? -9.857 8.803 4.620 1.00 89.00 200 VAL A N 1
ATOM 1612 C CA . VAL A 1 200 ? -10.081 9.613 3.414 1.00 89.00 200 VAL A CA 1
ATOM 1613 C C . VAL A 1 200 ? -8.762 9.899 2.701 1.00 89.00 200 VAL A C 1
ATOM 1615 O O . VAL A 1 200 ? -8.668 9.677 1.496 1.00 89.00 200 VAL A O 1
ATOM 1618 N N . THR A 1 201 ? -7.738 10.360 3.422 1.00 90.00 201 THR A N 1
ATOM 1619 C CA . THR A 1 201 ? -6.437 10.674 2.819 1.00 90.00 201 THR A CA 1
ATOM 1620 C C . THR A 1 201 ? -5.786 9.428 2.225 1.00 90.00 201 THR A C 1
ATOM 1622 O O . THR A 1 201 ? -5.286 9.493 1.105 1.00 90.00 201 THR A O 1
ATOM 1625 N N . ASN A 1 202 ? -5.845 8.288 2.919 1.00 89.69 202 ASN A N 1
ATOM 1626 C CA . ASN A 1 202 ? -5.302 7.020 2.438 1.00 89.69 202 ASN A CA 1
ATOM 1627 C C . ASN A 1 202 ? -6.041 6.533 1.185 1.00 89.69 202 ASN A C 1
ATOM 1629 O O . ASN A 1 202 ? -5.398 6.236 0.185 1.00 89.69 202 ASN A O 1
ATOM 1633 N N . ALA A 1 203 ? -7.380 6.549 1.191 1.00 89.94 203 ALA A N 1
ATOM 1634 C CA . ALA A 1 203 ? -8.174 6.141 0.032 1.00 89.94 203 ALA A CA 1
ATOM 1635 C C . ALA A 1 203 ? -7.890 6.999 -1.204 1.00 89.94 203 ALA A C 1
ATOM 1637 O O . ALA A 1 203 ? -7.681 6.464 -2.288 1.00 89.94 203 ALA A O 1
ATOM 1638 N N . VAL A 1 204 ? -7.865 8.328 -1.048 1.00 91.75 204 VAL A N 1
ATOM 1639 C CA . VAL A 1 204 ? -7.571 9.243 -2.161 1.00 91.75 204 VAL A CA 1
ATOM 1640 C C . VAL A 1 204 ? -6.162 8.994 -2.688 1.00 91.75 204 VAL A C 1
ATOM 1642 O O . VAL A 1 204 ? -5.987 8.842 -3.894 1.00 91.75 204 VAL A O 1
ATOM 1645 N N . THR A 1 205 ? -5.181 8.896 -1.789 1.00 92.06 205 THR A N 1
ATOM 1646 C CA . THR A 1 205 ? -3.783 8.639 -2.152 1.00 92.06 205 THR A CA 1
ATOM 1647 C C . THR A 1 205 ? -3.659 7.343 -2.946 1.00 92.06 205 THR A C 1
ATOM 1649 O O . THR A 1 205 ? -3.134 7.362 -4.052 1.00 92.06 205 THR A O 1
ATOM 1652 N N . LEU A 1 206 ? -4.218 6.238 -2.445 1.00 91.56 206 LEU A N 1
ATOM 1653 C CA . LEU A 1 206 ? -4.101 4.927 -3.082 1.00 91.56 206 LEU A CA 1
ATOM 1654 C C . LEU A 1 206 ? -4.867 4.829 -4.401 1.00 91.56 206 LEU A C 1
ATOM 1656 O O . LEU A 1 206 ? -4.379 4.192 -5.331 1.00 91.56 206 LEU A O 1
ATOM 1660 N N . VAL A 1 207 ? -6.035 5.465 -4.527 1.00 92.94 207 VAL A N 1
ATOM 1661 C CA . VAL A 1 207 ? -6.783 5.495 -5.797 1.00 92.94 207 VAL A CA 1
ATOM 1662 C C . VAL A 1 207 ? -6.014 6.280 -6.857 1.00 92.94 207 VAL A C 1
ATOM 1664 O O . VAL A 1 207 ? -5.846 5.794 -7.974 1.00 92.94 207 VAL A O 1
ATOM 1667 N N . VAL A 1 208 ? -5.517 7.472 -6.518 1.00 93.56 208 VAL A N 1
ATOM 1668 C CA . VAL A 1 208 ? -4.748 8.296 -7.463 1.00 93.56 208 VAL A CA 1
ATOM 1669 C C . VAL A 1 208 ? -3.422 7.615 -7.812 1.00 93.56 208 VAL A C 1
ATOM 1671 O O . VAL A 1 208 ? -3.065 7.565 -8.988 1.00 93.56 208 VAL A O 1
ATOM 1674 N N . SER A 1 209 ? -2.751 7.010 -6.828 1.00 91.62 209 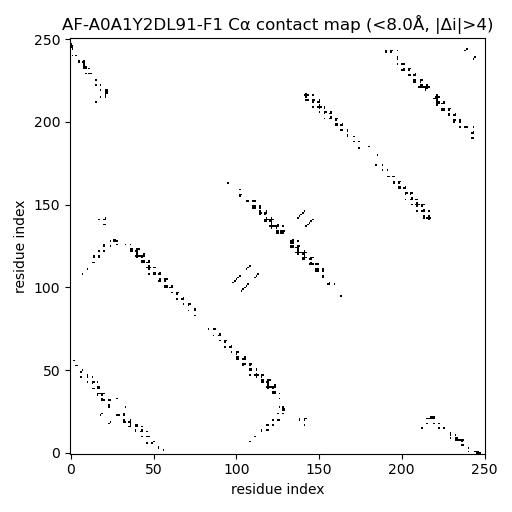SER A N 1
ATOM 1675 C CA . SER A 1 209 ? -1.535 6.209 -7.008 1.00 91.62 209 SER A CA 1
ATOM 1676 C C . SER A 1 209 ? -1.771 5.031 -7.954 1.00 91.62 209 SER A C 1
ATOM 1678 O O . SER A 1 209 ? -1.035 4.845 -8.917 1.00 91.62 209 SER A O 1
ATOM 1680 N N . SER A 1 210 ? -2.872 4.301 -7.765 1.00 91.19 210 SER A N 1
ATOM 1681 C CA . SER A 1 210 ? -3.274 3.179 -8.623 1.00 91.19 210 SER A CA 1
ATOM 1682 C C . SER A 1 210 ? -3.492 3.602 -10.072 1.00 91.19 210 SER A C 1
ATOM 1684 O O . SER A 1 210 ? -3.012 2.950 -10.996 1.00 91.19 210 SER A O 1
ATOM 1686 N N . ILE A 1 211 ? -4.193 4.718 -10.286 1.00 91.69 211 ILE A N 1
ATOM 1687 C CA . ILE A 1 211 ? -4.419 5.269 -11.627 1.00 91.69 211 ILE A CA 1
ATOM 1688 C C . ILE A 1 211 ? -3.087 5.719 -12.242 1.00 91.69 211 ILE A C 1
ATOM 1690 O O . ILE A 1 211 ? -2.801 5.391 -13.393 1.00 91.69 211 ILE A O 1
ATOM 1694 N N . GLY A 1 212 ? -2.255 6.428 -11.474 1.00 90.44 212 GLY A N 1
ATOM 1695 C CA . GLY A 1 212 ? -0.928 6.874 -11.901 1.00 90.44 212 GLY A CA 1
ATOM 1696 C C . GLY A 1 212 ? -0.011 5.713 -12.290 1.00 90.44 212 GLY A C 1
ATOM 1697 O O . GLY A 1 212 ? 0.635 5.787 -13.331 1.00 90.44 212 GLY A O 1
ATOM 1698 N N . SER A 1 213 ? -0.030 4.627 -11.515 1.00 88.25 213 SER A N 1
ATOM 1699 C CA . SER A 1 213 ? 0.732 3.391 -11.733 1.00 88.25 213 SER A CA 1
ATOM 1700 C C . SER A 1 213 ? 0.278 2.634 -12.990 1.00 88.25 213 SER A C 1
ATOM 1702 O O . SER A 1 213 ? 1.092 2.117 -13.750 1.00 88.25 213 SER A O 1
ATOM 1704 N N . LEU A 1 214 ? -1.023 2.615 -13.293 1.00 90.50 214 LEU A N 1
ATOM 1705 C CA . LEU A 1 214 ? -1.499 2.044 -14.558 1.00 90.50 214 LEU A CA 1
ATOM 1706 C C . LEU A 1 214 ? -1.103 2.905 -15.757 1.00 90.50 214 LEU A C 1
ATOM 1708 O O . LEU A 1 214 ? -0.735 2.381 -16.805 1.00 90.50 214 LEU A O 1
ATOM 1712 N N . ILE A 1 215 ? -1.153 4.228 -15.620 1.00 90.38 215 ILE A N 1
ATOM 1713 C CA . ILE A 1 215 ? -0.752 5.155 -16.683 1.00 90.38 215 ILE A CA 1
ATOM 1714 C C . ILE A 1 215 ? 0.759 5.089 -16.924 1.00 90.38 215 ILE A C 1
ATOM 1716 O O . ILE A 1 215 ? 1.193 5.139 -18.076 1.00 90.38 215 ILE A O 1
ATOM 1720 N N . SER A 1 216 ? 1.558 4.947 -15.864 1.00 87.69 216 SER A N 1
ATOM 1721 C CA . SER A 1 216 ? 3.022 4.924 -15.931 1.00 87.69 216 SER A CA 1
ATOM 1722 C C . SER A 1 216 ? 3.575 3.755 -16.748 1.00 87.69 216 SER A C 1
ATOM 1724 O O . SER A 1 216 ? 4.677 3.865 -17.277 1.00 87.69 216 SER A O 1
ATOM 1726 N N . SER A 1 217 ? 2.780 2.696 -16.943 1.00 82.44 217 SER A N 1
ATOM 1727 C CA . SER A 1 217 ? 3.089 1.580 -17.849 1.00 82.44 217 SER A CA 1
ATOM 1728 C C . SER A 1 217 ? 3.237 1.986 -19.321 1.00 82.44 217 SER A C 1
ATOM 1730 O O . SER A 1 217 ? 3.905 1.304 -20.092 1.00 82.44 217 SER A O 1
ATOM 1732 N N . THR A 1 218 ? 2.605 3.091 -19.731 1.00 81.44 218 THR A N 1
ATOM 1733 C CA . THR A 1 218 ? 2.574 3.538 -21.135 1.00 81.44 218 THR A CA 1
ATOM 1734 C C . THR A 1 218 ? 2.992 4.990 -21.317 1.00 81.44 218 THR A C 1
ATOM 1736 O O . THR A 1 218 ? 3.358 5.391 -22.422 1.00 81.44 218 THR A O 1
ATOM 1739 N N . ARG A 1 219 ? 2.902 5.818 -20.269 1.00 87.31 219 ARG A N 1
ATOM 1740 C CA . ARG A 1 219 ? 3.090 7.267 -20.363 1.00 87.31 219 ARG A CA 1
ATOM 1741 C C . ARG A 1 219 ? 3.877 7.806 -19.173 1.00 87.31 219 ARG A C 1
ATOM 1743 O O . ARG A 1 219 ? 3.462 7.683 -18.024 1.00 87.31 219 ARG A O 1
ATOM 1750 N N . TRP A 1 220 ? 4.964 8.519 -19.465 1.00 88.38 220 TRP A N 1
ATOM 1751 C CA . TRP A 1 220 ? 5.882 9.071 -18.461 1.00 88.38 220 TRP A CA 1
ATOM 1752 C C . TRP A 1 220 ? 5.213 10.019 -17.450 1.00 88.38 220 TRP A C 1
ATOM 1754 O O . TRP A 1 220 ? 5.623 10.082 -16.296 1.00 88.38 220 TRP A O 1
ATOM 1764 N N . TRP A 1 221 ? 4.157 10.737 -17.844 1.00 89.56 221 TRP A N 1
ATOM 1765 C CA . TRP A 1 221 ? 3.457 11.659 -16.945 1.00 89.56 221 TRP A CA 1
ATOM 1766 C C . TRP A 1 221 ? 2.654 10.943 -15.849 1.00 89.56 221 TRP A C 1
ATOM 1768 O O . TRP A 1 221 ? 2.287 11.581 -14.864 1.00 89.56 221 TRP A O 1
ATOM 1778 N N . GLY A 1 222 ? 2.448 9.622 -15.950 1.00 88.81 222 GLY A N 1
ATOM 1779 C CA . GLY A 1 222 ? 1.939 8.815 -14.836 1.00 88.81 222 GLY A CA 1
ATOM 1780 C C . GLY A 1 222 ? 2.826 8.942 -13.594 1.00 88.81 222 GLY A C 1
ATOM 1781 O O . GLY A 1 222 ? 2.321 9.104 -12.489 1.00 88.81 222 GLY A O 1
ATOM 1782 N N . TYR A 1 223 ? 4.146 9.029 -13.774 1.00 89.75 223 TYR A N 1
ATOM 1783 C CA . TYR A 1 223 ? 5.090 9.234 -12.673 1.00 89.75 223 TYR A CA 1
ATOM 1784 C C . TYR A 1 223 ? 4.974 10.611 -12.019 1.00 89.75 223 TYR A C 1
ATOM 1786 O O . TYR A 1 223 ? 5.177 10.733 -10.815 1.00 89.75 223 TYR A O 1
ATOM 1794 N N . VAL A 1 224 ? 4.577 11.642 -12.772 1.00 92.25 224 VAL A N 1
ATOM 1795 C CA . VAL A 1 224 ? 4.305 12.976 -12.209 1.00 92.25 224 VAL A CA 1
ATOM 1796 C C . VAL A 1 224 ? 3.105 12.923 -11.259 1.00 92.25 224 VAL A C 1
ATOM 1798 O O . VAL A 1 224 ? 3.123 13.569 -10.214 1.00 92.25 224 VAL A O 1
ATOM 1801 N N . ILE A 1 225 ? 2.096 12.105 -11.576 1.00 91.31 225 ILE A N 1
ATOM 1802 C CA . ILE A 1 225 ? 0.930 11.861 -10.709 1.00 91.31 225 ILE A CA 1
ATOM 1803 C C . ILE A 1 225 ? 1.327 11.084 -9.444 1.00 91.31 225 ILE A C 1
ATOM 1805 O O . ILE A 1 225 ? 0.767 11.324 -8.374 1.00 91.31 225 ILE A O 1
ATOM 1809 N N . LEU A 1 226 ? 2.314 10.186 -9.532 1.00 90.75 226 LEU A N 1
ATOM 1810 C CA . LEU A 1 226 ? 2.787 9.404 -8.385 1.00 90.75 226 LEU A CA 1
ATOM 1811 C C . LEU A 1 226 ? 3.520 10.255 -7.336 1.00 90.75 226 LEU A C 1
ATOM 1813 O O . LEU A 1 226 ? 3.449 9.932 -6.155 1.00 90.75 226 LEU A O 1
ATOM 1817 N N . ILE A 1 227 ? 4.164 11.364 -7.717 1.00 90.56 227 ILE A N 1
ATOM 1818 C CA . ILE A 1 227 ? 4.897 12.243 -6.782 1.00 90.56 227 ILE A CA 1
ATOM 1819 C C . ILE A 1 227 ? 4.034 12.692 -5.585 1.00 90.56 227 ILE A C 1
ATOM 1821 O O . ILE A 1 227 ? 4.419 12.413 -4.446 1.00 90.56 227 ILE A O 1
ATOM 1825 N N . PRO A 1 228 ? 2.874 13.359 -5.769 1.00 92.81 228 PRO A N 1
ATOM 1826 C CA . PRO A 1 228 ? 2.022 13.739 -4.642 1.00 92.81 228 PRO A CA 1
ATOM 1827 C C . PRO A 1 228 ? 1.471 12.525 -3.882 1.00 92.81 228 PRO A C 1
ATOM 1829 O O . PRO A 1 228 ? 1.243 12.630 -2.677 1.00 92.81 228 PRO A O 1
ATOM 1832 N N . CYS A 1 229 ? 1.301 11.375 -4.543 1.00 91.81 229 CYS A N 1
ATOM 1833 C CA . CYS A 1 229 ? 0.844 10.148 -3.892 1.00 91.81 229 CYS A CA 1
ATOM 1834 C C . CYS A 1 229 ? 1.893 9.599 -2.922 1.00 91.81 229 CYS A C 1
ATOM 1836 O O . CYS A 1 229 ? 1.563 9.311 -1.778 1.00 91.81 229 CYS A O 1
ATOM 1838 N N . ILE A 1 230 ? 3.169 9.589 -3.317 1.00 90.81 230 ILE A N 1
ATOM 1839 C CA . ILE A 1 230 ? 4.286 9.188 -2.453 1.00 90.81 230 ILE A CA 1
ATOM 1840 C C . ILE A 1 230 ? 4.319 10.054 -1.188 1.00 90.81 230 ILE A C 1
ATOM 1842 O O . ILE A 1 230 ? 4.420 9.535 -0.075 1.00 90.81 230 ILE A O 1
ATOM 1846 N N . PHE A 1 231 ? 4.178 11.377 -1.329 1.00 91.44 231 PHE A N 1
ATOM 1847 C CA . PHE A 1 231 ? 4.089 12.268 -0.168 1.00 91.44 231 PHE A CA 1
ATOM 1848 C C . PHE A 1 231 ? 2.848 11.987 0.687 1.00 91.44 231 PHE A C 1
ATOM 1850 O O . PHE A 1 231 ? 2.941 11.994 1.916 1.00 91.44 231 PHE A O 1
ATOM 1857 N N . GLY A 1 232 ? 1.707 11.700 0.054 1.00 90.06 232 GLY A N 1
ATOM 1858 C CA . GLY A 1 232 ? 0.481 11.269 0.724 1.00 90.06 232 GLY A CA 1
ATOM 1859 C C . GLY A 1 232 ? 0.676 9.990 1.539 1.00 90.06 232 GLY A C 1
ATOM 1860 O O . GLY A 1 232 ? 0.293 9.948 2.705 1.00 90.06 232 GLY A O 1
ATOM 1861 N N . SER A 1 233 ? 1.349 8.987 0.982 1.00 88.31 233 SER A N 1
ATOM 1862 C CA . SER A 1 233 ? 1.625 7.699 1.625 1.00 88.31 233 SER A CA 1
ATOM 1863 C C . SER A 1 233 ? 2.589 7.835 2.800 1.00 88.31 233 SER A C 1
ATOM 1865 O O . SER A 1 233 ? 2.343 7.282 3.878 1.00 88.31 233 SER A O 1
ATOM 1867 N N . VAL A 1 234 ? 3.630 8.662 2.657 1.00 88.81 234 VAL A N 1
ATOM 1868 C CA . VAL A 1 234 ? 4.531 9.016 3.765 1.00 88.81 234 VAL A CA 1
ATOM 1869 C C . VAL A 1 234 ? 3.763 9.748 4.867 1.00 88.81 234 VAL A C 1
ATOM 1871 O O . VAL A 1 234 ? 3.881 9.391 6.044 1.00 88.81 234 VAL A O 1
ATOM 1874 N N . PHE A 1 235 ? 2.932 10.732 4.508 1.00 89.69 235 PHE A N 1
ATOM 1875 C CA . PHE A 1 235 ? 2.083 11.439 5.463 1.00 89.69 235 PHE A CA 1
ATOM 1876 C C . PHE A 1 235 ? 1.135 10.477 6.185 1.00 89.69 235 PHE A C 1
ATOM 1878 O O . PHE A 1 235 ? 1.084 10.497 7.413 1.00 89.69 235 PHE A O 1
ATOM 1885 N N . CYS A 1 236 ? 0.437 9.604 5.459 1.00 87.44 236 CYS A N 1
ATOM 1886 C CA . CYS A 1 236 ? -0.462 8.593 6.007 1.00 87.44 236 CYS A CA 1
ATOM 1887 C C . CYS A 1 236 ? 0.270 7.666 6.985 1.00 87.44 236 CYS A C 1
ATOM 1889 O O . CYS A 1 236 ? -0.220 7.457 8.096 1.00 87.44 236 CYS A O 1
ATOM 1891 N N . ASN A 1 237 ? 1.467 7.180 6.643 1.00 87.69 237 ASN A N 1
ATOM 1892 C CA . ASN A 1 237 ? 2.278 6.353 7.541 1.00 87.69 237 ASN A CA 1
ATOM 1893 C C . ASN A 1 237 ? 2.659 7.114 8.825 1.00 87.69 237 ASN A C 1
ATOM 1895 O O . ASN A 1 237 ? 2.456 6.625 9.939 1.00 87.69 237 ASN A O 1
ATOM 1899 N N . MET A 1 238 ? 3.151 8.350 8.697 1.00 85.88 238 MET A N 1
ATOM 1900 C CA . MET A 1 238 ? 3.515 9.182 9.848 1.00 85.88 238 MET A CA 1
ATOM 1901 C C . MET A 1 238 ? 2.306 9.537 10.719 1.00 85.88 238 MET A C 1
ATOM 1903 O O . MET A 1 238 ? 2.392 9.510 11.951 1.00 85.88 238 MET A O 1
ATOM 1907 N N . PHE A 1 239 ? 1.181 9.874 10.091 1.00 87.00 239 PHE A N 1
ATOM 1908 C CA . PHE A 1 239 ? -0.062 10.227 10.760 1.00 87.00 239 PHE A CA 1
ATOM 1909 C C . PHE A 1 239 ? -0.635 9.024 11.502 1.00 87.00 239 PHE A C 1
ATOM 1911 O O . PHE A 1 239 ? -0.986 9.150 12.678 1.00 87.00 239 PHE A O 1
ATOM 1918 N N . TRP A 1 240 ? -0.624 7.845 10.873 1.00 83.12 240 TRP A N 1
ATOM 1919 C CA . TRP A 1 240 ? -0.974 6.593 11.529 1.00 83.12 240 TRP A CA 1
ATOM 1920 C C . TRP A 1 240 ? -0.128 6.400 12.782 1.00 83.12 240 TRP A C 1
ATOM 1922 O O . TRP A 1 240 ? -0.660 6.300 13.884 1.00 83.12 240 TRP A O 1
ATOM 1932 N N . ARG A 1 241 ? 1.199 6.470 12.657 1.00 81.56 241 ARG A N 1
ATOM 1933 C CA . ARG A 1 241 ? 2.111 6.240 13.784 1.00 81.56 241 ARG A CA 1
ATOM 1934 C C . ARG A 1 241 ? 1.941 7.212 14.946 1.00 81.56 241 ARG A C 1
ATOM 1936 O O . ARG A 1 241 ? 2.117 6.796 16.085 1.00 81.56 241 ARG A O 1
ATOM 1943 N N . LYS A 1 242 ? 1.625 8.480 14.675 1.00 80.38 242 LYS A N 1
ATOM 1944 C CA . LYS A 1 242 ? 1.549 9.530 15.706 1.00 80.38 242 LYS A CA 1
ATOM 1945 C C . LYS A 1 242 ? 0.150 9.751 16.285 1.00 80.38 242 LYS A C 1
ATOM 1947 O O . LYS A 1 242 ? 0.048 10.296 17.381 1.00 80.38 242 LYS A O 1
ATOM 1952 N N . LYS A 1 243 ? -0.920 9.467 15.531 1.00 77.12 243 LYS A N 1
ATOM 1953 C CA . LYS A 1 243 ? -2.276 9.973 15.837 1.00 77.12 243 LYS A CA 1
ATOM 1954 C C . LYS A 1 243 ? -3.402 8.943 15.735 1.00 77.12 243 LYS A C 1
ATOM 1956 O O . LYS A 1 243 ? -4.507 9.261 16.185 1.00 77.12 243 LYS 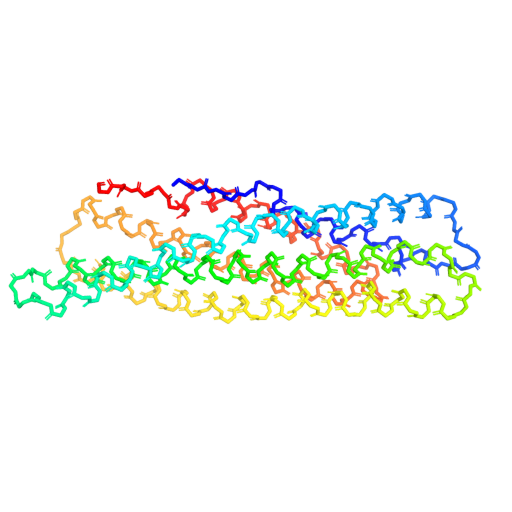A O 1
ATOM 1961 N N . VAL A 1 244 ? -3.157 7.768 15.147 1.00 72.00 244 VAL A N 1
ATOM 1962 C CA . VAL A 1 244 ? -4.199 6.750 14.891 1.00 72.00 244 VAL A CA 1
ATOM 1963 C C . VAL A 1 244 ? -3.832 5.386 15.471 1.00 72.00 244 VAL A C 1
ATOM 1965 O O . VAL A 1 244 ? -4.684 4.731 16.061 1.00 72.00 244 VAL A O 1
ATOM 1968 N N . GLY A 1 245 ? -2.572 4.984 15.317 1.00 64.19 245 GLY A N 1
ATOM 1969 C CA . GLY A 1 245 ? -2.046 3.692 15.720 1.00 64.19 245 GLY A CA 1
ATOM 1970 C C . GLY A 1 245 ? -2.210 3.434 17.212 1.00 64.19 245 GLY A C 1
ATOM 1971 O O . GLY A 1 245 ? -2.186 4.342 18.042 1.00 64.19 245 GLY A O 1
ATOM 1972 N N . TYR A 1 246 ? -2.383 2.159 17.532 1.00 62.78 246 TYR A N 1
ATOM 1973 C CA . TYR A 1 246 ? -2.769 1.709 18.859 1.00 62.78 246 TYR A CA 1
ATOM 1974 C C . TYR A 1 246 ? -1.614 1.824 19.861 1.00 62.78 246 TYR A C 1
ATOM 1976 O O . TYR A 1 246 ? -0.713 0.977 19.901 1.00 62.78 246 TYR A O 1
ATOM 1984 N N . ASP A 1 247 ? -1.686 2.820 20.744 1.00 50.84 247 ASP A N 1
ATOM 1985 C CA . ASP A 1 247 ? -1.178 2.657 22.103 1.00 50.84 247 ASP A CA 1
ATOM 1986 C C . ASP A 1 247 ? -2.207 1.811 22.845 1.00 50.84 247 ASP A C 1
ATOM 1988 O O . ASP A 1 247 ? -3.201 2.314 23.369 1.00 50.84 247 ASP A O 1
ATOM 1992 N N . ARG A 1 248 ? -2.007 0.487 22.807 1.00 50.72 248 ARG A N 1
ATOM 1993 C CA . ARG A 1 248 ? -2.765 -0.430 23.657 1.00 50.72 248 ARG A CA 1
ATOM 1994 C C . ARG A 1 248 ? -2.543 0.044 25.092 1.00 50.72 248 ARG A C 1
ATOM 1996 O O . ARG A 1 248 ? -1.427 -0.071 25.599 1.00 50.72 248 ARG A O 1
ATOM 2003 N N . LEU A 1 249 ? -3.585 0.588 25.717 1.00 38.91 249 LEU A N 1
ATOM 2004 C CA . LEU A 1 249 ? -3.719 0.566 27.167 1.00 38.91 249 LEU A CA 1
ATOM 2005 C C . LEU A 1 249 ? -3.865 -0.915 27.501 1.00 38.91 249 LEU A C 1
ATOM 2007 O O . LEU A 1 249 ? -4.957 -1.470 27.447 1.00 38.91 249 LEU A O 1
ATOM 2011 N N . ILE A 1 250 ? -2.718 -1.576 27.632 1.00 35.91 250 ILE A N 1
ATOM 2012 C CA . ILE A 1 250 ? -2.626 -2.955 28.083 1.00 35.91 250 ILE A CA 1
ATOM 2013 C C . ILE A 1 250 ? -3.380 -2.999 29.415 1.00 35.91 250 ILE A C 1
ATOM 2015 O O . ILE A 1 250 ? -3.142 -2.151 30.276 1.00 35.91 250 ILE A O 1
ATOM 2019 N N . ILE A 1 251 ? -4.340 -3.921 29.496 1.00 33.44 251 ILE A N 1
ATOM 2020 C CA . ILE A 1 251 ? -4.862 -4.446 30.761 1.00 33.44 251 ILE A CA 1
ATOM 2021 C C . ILE A 1 251 ? -3.674 -4.890 31.608 1.00 33.44 251 ILE A C 1
ATOM 2023 O O . ILE A 1 251 ? -2.846 -5.645 31.051 1.00 33.44 251 ILE A O 1
#

Solvent-accessible surface area (backbone atoms only — not comparable to full-atom values): 12333 Å² total; per-residue (Å²): 109,77,78,79,61,76,65,66,29,44,49,63,52,34,51,58,32,36,48,36,47,54,66,48,69,48,84,80,62,48,70,70,38,46,55,46,13,50,53,20,13,51,45,10,36,52,49,16,55,52,24,50,55,48,26,56,52,34,48,52,49,43,50,52,47,50,51,52,48,52,50,51,53,53,51,58,74,72,44,91,79,62,70,64,65,55,65,51,48,51,50,55,48,49,53,51,54,39,46,47,37,45,54,73,35,30,44,40,22,51,42,43,19,51,18,18,40,35,24,12,52,12,16,47,38,37,71,55,33,84,42,68,69,41,30,53,52,11,47,44,26,29,29,46,55,14,23,45,37,39,30,52,49,19,52,55,46,35,55,51,25,51,53,50,39,57,52,43,52,53,53,53,50,60,63,65,74,53,86,75,93,43,74,67,56,56,51,51,49,50,48,47,50,41,48,39,52,48,33,52,54,47,28,53,26,34,43,51,30,20,54,15,40,52,39,31,38,79,35,69,67,17,53,64,51,30,51,64,22,37,54,41,38,37,47,44,46,53,45,34,70,75,64,59,54,56,75,65,82,72,127

Organism: NCBI:txid1141098

Mean predicted aligned error: 6.97 Å

Radius of gyration: 21.48 Å; Cα contacts (8 Å, |Δi|>4): 339; chains: 1; bounding box: 51×33×62 Å

Secondary structure (DSSP, 8-state):
-----GGGGGHHHHHGGGHHHHHS-PSSPPHHHHHHHHHHHHHHHHHHHHHHHHHHHHHHHHHHHHHHHHHHHHHHHH-SSS-HHHHHHHHHHHHHHHHHIIIIIIIIIIIIHHHHHHHHHHHHHGGGTTSHHHHHHHHIIIIIIIHHHHHHHHHHHHHHHHHHHHHHHHHHHHHHHSSS--HHHHHHHHHHHHHHHHHHHHHHHHHHHHHHHHHHTT-THHHHHHHHHHHHHHHHHHHIIIIIS------

Nearest PDB structures (foldseek):
  3l39-assembly1_A  TM=2.557E-01  e=6.332E-01  Bacteroides thetaiotaomicron VPI-5482

pLDDT: mean 83.21, std 10.92, range [33.44, 94.25]

Foldseek 3Di:
DDPDDLLLLQLLVLLLLLLLLQPQLDVVGDPVSLVSLLVSLVSLLVSLVVLVVQLVVLVVVLVVLVVVLVVLVVVLVPDPDDPNVPSVVVNVVSVVVNLCSVQVRNLSSVQLSVLSNLQSVLSNLSNVVVDVVSSVSSLCRNQPPSLVSLLVSLVVLLVSLVVLLVVLVVVLVVLVPDDDDDPVSVVVNQQSVLSNVLSVLLSVLSNQSSVLSNCSSHDSCSSVSSVVSSVSSSCSSVSCVPRHDDPPPDD

Sequence (251 aa):
RNDLMMFVGYLEFFHALDFPANVWNEVPVKKFAMALMIVGGTLAILASCLAFVDLRRSWRNVRLLREERAFLRAEIARTERLPCNYLQACQSANFRELGWEVFDRVAMDGIVGFAGILVGTGTIMAIGGANHRIFHASNLLSGYVGNGFVAFYGLINAIWSVYLWQRGRRHCRLVTDYIQENPMQKRARQIFRNHQIYAVTNAVTLVVSSIGSLISSTRWWGYVILIPCIFGSVFCNMFWRKKVGYDRLII